Protein AF-A0A956H8W7-F1 (afdb_monomer)

Sequence (239 aa):
PQISWQVLSLRGREALSQPFGFTLELWCDDPQADLTAVLGADCELLLERNGLERRVYGLIAEVELLFSAELQREHVEGVGARVEVVPALALLAHESDTRFFTGQSVPEIVAELLGFGTNCDGLHVTAPSEPGMQEAIRLSLADAGVSGDAIDYVNAHGTATELGDIAETQATRAVFGRAVPISSTKSYTGHTLGACGAIEAAYCLAMMHAGFMAPTRTLEEIDPACAELDYVRETRPAR

Radius of gyration: 23.57 Å; Cα contacts (8 Å, |Δi|>4): 380; chains: 1; bounding box: 51×45×64 Å

Structure (mmCIF, N/CA/C/O backbone):
data_AF-A0A956H8W7-F1
#
_entry.id   AF-A0A956H8W7-F1
#
loop_
_atom_site.group_PDB
_atom_site.id
_atom_site.type_symbol
_atom_site.label_atom_id
_atom_site.label_alt_id
_atom_site.label_comp_id
_atom_site.label_asym_id
_atom_site.label_entity_id
_atom_site.label_seq_id
_atom_site.pdbx_PDB_ins_code
_atom_site.Cartn_x
_atom_site.Cartn_y
_atom_site.Cartn_z
_atom_site.occupancy
_atom_site.B_iso_or_equiv
_atom_site.auth_seq_id
_atom_site.auth_comp_id
_atom_site.auth_asym_id
_atom_site.auth_atom_id
_atom_site.pdbx_PDB_model_num
ATOM 1 N N . PRO A 1 1 ? 14.669 16.609 -27.822 1.00 47.19 1 PRO A N 1
ATOM 2 C CA . PRO A 1 1 ? 14.828 15.980 -29.155 1.00 47.19 1 PRO A CA 1
ATOM 3 C C . PRO A 1 1 ? 14.487 14.493 -29.056 1.00 47.19 1 PRO A C 1
ATOM 5 O O . PRO A 1 1 ? 15.057 13.804 -28.220 1.00 47.19 1 PRO A O 1
ATOM 8 N N . GLN A 1 2 ? 13.509 14.027 -29.828 1.00 56.19 2 GLN A N 1
ATOM 9 C CA . GLN A 1 2 ? 13.139 12.615 -29.846 1.00 56.19 2 GLN A CA 1
ATOM 10 C C . GLN A 1 2 ? 14.219 11.867 -30.637 1.00 56.19 2 GLN A C 1
ATOM 12 O O . GLN A 1 2 ? 14.239 11.925 -31.864 1.00 56.19 2 GLN A O 1
ATOM 17 N N . ILE A 1 3 ? 15.183 11.272 -29.933 1.00 63.28 3 ILE A N 1
ATOM 18 C CA . ILE A 1 3 ? 16.232 10.465 -30.562 1.00 63.28 3 ILE A CA 1
ATOM 19 C C . ILE A 1 3 ? 15.593 9.134 -30.956 1.00 63.28 3 ILE A C 1
ATOM 21 O O . ILE A 1 3 ? 14.967 8.473 -30.128 1.00 63.28 3 ILE A O 1
ATOM 25 N N . SER A 1 4 ? 15.698 8.779 -32.235 1.00 69.50 4 SER A N 1
ATOM 26 C CA . SER A 1 4 ? 15.182 7.518 -32.763 1.00 69.50 4 SER A CA 1
ATOM 27 C C . SER A 1 4 ? 16.275 6.458 -32.693 1.00 69.50 4 SER A C 1
ATOM 29 O O . SER A 1 4 ? 17.375 6.673 -33.201 1.00 69.50 4 SER A O 1
ATOM 31 N N . TRP A 1 5 ? 15.952 5.307 -32.109 1.00 77.88 5 TRP A N 1
ATOM 32 C CA . TRP A 1 5 ? 16.877 4.189 -31.927 1.00 77.88 5 TRP A CA 1
ATOM 33 C C . TRP A 1 5 ? 16.433 3.000 -32.774 1.00 77.88 5 TRP A C 1
ATOM 35 O O . TRP A 1 5 ? 15.248 2.670 -32.823 1.00 77.88 5 TRP A O 1
ATOM 45 N N . GLN A 1 6 ? 17.380 2.345 -33.441 1.00 82.06 6 GLN A N 1
ATOM 46 C CA . GLN A 1 6 ? 17.137 1.076 -34.121 1.00 82.06 6 GLN A CA 1
ATOM 47 C C . GLN A 1 6 ? 17.324 -0.068 -33.126 1.00 82.06 6 GLN A C 1
ATOM 49 O O . GLN A 1 6 ? 18.389 -0.189 -32.525 1.00 82.06 6 GLN A O 1
ATOM 54 N N . VAL A 1 7 ? 16.315 -0.929 -32.985 1.00 82.00 7 VAL A N 1
ATOM 55 C CA . VAL A 1 7 ? 16.424 -2.169 -32.205 1.00 82.00 7 VAL A CA 1
ATOM 56 C C . VAL A 1 7 ? 17.096 -3.234 -33.071 1.00 82.00 7 VAL A C 1
ATOM 58 O O . VAL A 1 7 ? 16.556 -3.638 -34.099 1.00 82.00 7 VAL A O 1
ATOM 61 N N . LEU A 1 8 ? 18.286 -3.675 -32.669 1.00 83.88 8 LEU A N 1
ATOM 62 C CA . LEU A 1 8 ? 19.071 -4.701 -33.359 1.00 83.88 8 LEU A CA 1
ATOM 63 C C . LEU A 1 8 ? 18.699 -6.106 -32.895 1.00 83.88 8 LEU A C 1
ATOM 65 O O . LEU A 1 8 ? 18.611 -7.032 -33.701 1.00 83.88 8 LEU A O 1
ATOM 69 N N . SER A 1 9 ? 18.489 -6.270 -31.591 1.00 84.81 9 SER A N 1
ATOM 70 C CA . SER A 1 9 ? 18.079 -7.537 -31.004 1.00 84.81 9 SER A CA 1
ATOM 71 C C . SER A 1 9 ? 17.247 -7.316 -29.743 1.00 84.81 9 SER A C 1
ATOM 73 O O . SER A 1 9 ? 17.365 -6.291 -29.074 1.00 84.81 9 SER A O 1
ATOM 75 N N . LEU A 1 10 ? 16.386 -8.289 -29.447 1.00 82.88 10 LEU A N 1
ATOM 76 C CA . LEU A 1 10 ? 15.588 -8.363 -28.228 1.00 82.88 10 LEU A CA 1
ATOM 77 C C . LEU A 1 10 ? 15.662 -9.791 -27.694 1.00 82.88 10 LEU A C 1
ATOM 79 O O . LEU A 1 10 ? 15.388 -10.747 -28.428 1.00 82.88 10 LEU A O 1
ATOM 83 N N . ARG A 1 11 ? 15.992 -9.944 -26.412 1.00 80.94 11 ARG A N 1
ATOM 84 C CA . ARG A 1 11 ? 16.019 -11.241 -25.729 1.00 80.94 11 ARG A CA 1
ATOM 85 C C . ARG A 1 11 ? 15.313 -11.136 -24.385 1.00 80.94 11 ARG A C 1
ATOM 87 O O . ARG A 1 11 ? 15.686 -10.313 -23.564 1.00 80.94 11 ARG A O 1
ATOM 94 N N . GLY A 1 12 ? 14.317 -11.989 -24.156 1.00 77.94 12 GLY A N 1
ATOM 95 C CA . GLY A 1 12 ? 13.727 -12.163 -22.828 1.00 77.94 12 GLY A CA 1
ATOM 96 C C . GLY A 1 12 ? 14.567 -13.130 -21.997 1.00 77.94 12 GLY A C 1
ATOM 97 O O . GLY A 1 12 ? 14.990 -14.172 -22.509 1.00 77.94 12 GLY A O 1
ATOM 98 N N . ARG A 1 13 ? 14.799 -12.805 -20.726 1.00 69.00 13 ARG A N 1
ATOM 99 C CA . ARG A 1 13 ? 15.548 -13.642 -19.788 1.00 69.00 13 ARG A CA 1
ATOM 100 C C . ARG A 1 13 ? 14.729 -13.912 -18.535 1.00 69.00 13 ARG A C 1
ATOM 102 O O . ARG A 1 13 ? 14.271 -12.996 -17.863 1.00 69.00 13 ARG A O 1
ATOM 109 N N . GLU A 1 14 ? 14.637 -15.188 -18.185 1.00 61.50 14 GLU A N 1
ATOM 110 C CA . GLU A 1 14 ? 14.120 -15.661 -16.904 1.00 61.50 14 GLU A CA 1
ATOM 111 C C . GLU A 1 14 ? 15.229 -16.450 -16.19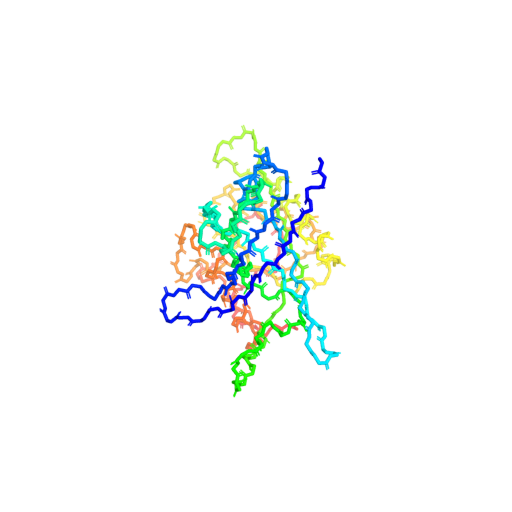5 1.00 61.50 14 GLU A C 1
ATOM 113 O O . GLU A 1 14 ? 15.845 -17.339 -16.790 1.00 61.50 14 GLU A O 1
ATOM 118 N N . ALA A 1 15 ? 15.532 -16.105 -14.943 1.00 57.44 15 ALA A N 1
ATOM 119 C CA . ALA A 1 15 ? 16.527 -16.804 -14.136 1.00 57.44 15 ALA A CA 1
ATOM 120 C C . ALA A 1 15 ? 16.116 -16.809 -12.660 1.00 57.44 15 ALA A C 1
ATOM 122 O O . ALA A 1 15 ? 15.678 -15.796 -12.122 1.00 57.44 15 ALA A O 1
ATOM 123 N N . LEU A 1 16 ? 16.306 -17.941 -11.975 1.00 44.34 16 LEU A N 1
ATOM 124 C CA . LEU A 1 16 ? 16.154 -17.991 -10.519 1.00 44.34 16 LEU A CA 1
ATOM 125 C C . LEU A 1 16 ? 17.117 -16.977 -9.885 1.00 44.34 16 LEU A C 1
ATOM 127 O O . LEU A 1 16 ? 18.285 -16.936 -10.267 1.00 44.34 16 LEU A O 1
ATOM 131 N N . SER A 1 17 ? 16.632 -16.195 -8.913 1.00 49.81 17 SER A N 1
ATOM 132 C CA . SER A 1 17 ? 17.345 -15.115 -8.197 1.00 49.81 17 SER A CA 1
ATOM 133 C C . SER A 1 17 ? 17.637 -13.818 -8.968 1.00 49.81 17 SER A C 1
ATOM 135 O O . SER A 1 17 ? 18.339 -12.959 -8.439 1.00 49.81 17 SER A O 1
ATOM 137 N N . GLN A 1 18 ? 17.079 -13.630 -10.167 1.00 53.09 18 GLN A N 1
ATOM 138 C CA . GLN A 1 18 ? 17.134 -12.350 -10.885 1.00 53.09 18 GLN A CA 1
ATOM 139 C C . GLN A 1 18 ? 15.735 -11.944 -11.372 1.00 53.09 18 GLN A C 1
ATOM 141 O O . GLN A 1 18 ? 14.922 -12.828 -11.653 1.00 53.09 18 GLN A O 1
ATOM 146 N N . PRO A 1 19 ? 15.421 -10.637 -11.460 1.00 57.47 19 PRO A N 1
ATOM 147 C CA . PRO A 1 19 ? 14.184 -10.182 -12.085 1.00 57.47 19 PRO A CA 1
ATOM 148 C C . PRO A 1 19 ? 14.070 -10.706 -13.521 1.00 57.47 19 PRO A C 1
ATOM 150 O O . PRO A 1 19 ? 15.074 -10.815 -14.228 1.00 57.47 19 PRO A O 1
ATOM 153 N N . PHE A 1 20 ? 12.847 -11.021 -13.956 1.00 65.19 20 PHE A N 1
ATOM 154 C CA . PHE A 1 20 ? 12.576 -11.195 -15.383 1.00 65.19 20 PHE A CA 1
ATOM 155 C C . PHE A 1 20 ? 12.938 -9.891 -16.102 1.00 65.19 20 PHE A C 1
ATOM 157 O O . PHE A 1 20 ? 12.666 -8.815 -15.576 1.00 65.19 20 PHE A O 1
ATOM 164 N N . GLY A 1 21 ? 13.560 -9.979 -17.272 1.00 74.19 21 GLY A N 1
ATOM 165 C CA . GLY A 1 21 ? 14.066 -8.805 -17.977 1.00 74.19 21 GLY A CA 1
ATOM 166 C C . GLY A 1 21 ? 14.140 -9.007 -19.481 1.00 74.19 21 GLY A C 1
ATOM 167 O O . GLY A 1 21 ? 14.127 -10.138 -19.980 1.00 74.19 21 GLY A O 1
ATOM 168 N N . PHE A 1 22 ? 14.209 -7.891 -20.194 1.00 82.94 22 PHE A N 1
ATOM 169 C CA . PHE A 1 22 ? 14.444 -7.828 -21.625 1.00 82.94 22 PHE A CA 1
ATOM 170 C C . PHE A 1 22 ? 15.768 -7.129 -21.889 1.00 82.94 22 PHE A C 1
ATOM 172 O O . PHE A 1 22 ? 15.921 -5.945 -21.606 1.00 82.94 22 PHE A O 1
ATOM 179 N N . THR A 1 23 ? 16.683 -7.842 -22.530 1.00 86.31 23 THR A N 1
ATOM 180 C CA . THR A 1 23 ? 17.894 -7.250 -23.080 1.00 86.31 23 THR A CA 1
ATOM 181 C C . THR A 1 23 ? 17.590 -6.743 -24.487 1.00 86.31 23 THR A C 1
ATOM 183 O O . THR A 1 23 ? 17.214 -7.535 -25.361 1.00 86.31 23 THR A O 1
ATOM 186 N N . LEU A 1 24 ? 17.770 -5.446 -24.724 1.00 88.25 24 LEU A N 1
ATOM 187 C CA . LEU A 1 24 ? 17.738 -4.834 -26.050 1.00 88.25 24 LEU A CA 1
ATOM 188 C C . LEU A 1 24 ? 19.138 -4.408 -26.462 1.00 88.25 24 LEU A C 1
ATOM 190 O O . LEU A 1 24 ? 19.851 -3.781 -25.687 1.00 88.25 24 LEU A O 1
ATOM 194 N N . GLU A 1 25 ? 19.513 -4.685 -27.703 1.00 89.75 25 GLU A N 1
ATOM 195 C CA . GLU A 1 25 ? 20.671 -4.045 -28.326 1.00 89.75 25 GLU A CA 1
ATOM 196 C C . GLU A 1 25 ? 20.163 -2.961 -29.271 1.00 89.75 25 GLU A C 1
ATOM 198 O O . GLU A 1 25 ? 19.369 -3.234 -30.173 1.00 89.75 25 GLU A O 1
ATOM 203 N N . LEU A 1 26 ? 20.588 -1.726 -29.033 1.00 87.56 26 LEU A N 1
ATOM 204 C CA . LEU A 1 26 ? 20.136 -0.522 -29.714 1.00 87.56 26 LEU A CA 1
ATOM 205 C C . LEU A 1 26 ? 21.279 0.122 -30.500 1.00 87.56 26 LEU A C 1
ATOM 207 O O . LEU A 1 26 ? 22.449 0.021 -30.124 1.00 87.56 26 LEU A O 1
ATOM 211 N N . TRP A 1 27 ? 20.922 0.837 -31.564 1.00 86.12 27 TRP A N 1
ATOM 212 C CA . TRP A 1 27 ? 21.845 1.639 -32.363 1.00 86.12 27 TRP A CA 1
ATOM 213 C C . TRP A 1 27 ? 21.265 3.011 -32.703 1.00 86.12 27 TRP A C 1
ATOM 215 O O . TRP A 1 27 ? 20.089 3.119 -33.060 1.00 86.12 27 TRP A O 1
ATOM 225 N N . CYS A 1 28 ? 22.107 4.042 -32.667 1.00 85.31 28 CYS A N 1
ATOM 226 C CA . CYS A 1 28 ? 21.815 5.353 -33.236 1.00 85.31 28 CYS A CA 1
ATOM 227 C C . CYS A 1 28 ? 22.922 5.792 -34.188 1.00 85.31 28 CYS A C 1
ATOM 229 O O . CYS A 1 28 ? 24.106 5.670 -33.882 1.00 85.31 28 CYS A O 1
ATOM 231 N N . ASP A 1 29 ? 22.510 6.341 -35.328 1.00 83.75 29 ASP A N 1
ATOM 232 C CA . ASP A 1 29 ? 23.418 6.894 -36.332 1.00 83.75 29 ASP A CA 1
ATOM 233 C C . ASP A 1 29 ? 23.972 8.276 -35.923 1.00 83.75 29 ASP A C 1
ATOM 235 O O . ASP A 1 29 ? 24.891 8.774 -36.564 1.00 83.75 29 ASP A O 1
ATOM 239 N N . ASP A 1 30 ? 23.435 8.906 -34.867 1.00 83.94 30 ASP A N 1
ATOM 240 C CA . ASP A 1 30 ? 23.988 10.138 -34.292 1.00 83.94 30 ASP A CA 1
ATOM 241 C C . ASP A 1 30 ? 25.103 9.798 -33.280 1.00 83.94 30 ASP A C 1
ATOM 243 O O . ASP A 1 30 ? 24.809 9.303 -32.187 1.00 83.94 30 ASP A O 1
ATOM 247 N N . PRO A 1 31 ? 26.384 10.080 -33.592 1.00 78.25 31 PRO A N 1
ATOM 248 C CA . PRO A 1 31 ? 27.510 9.779 -32.711 1.00 78.25 31 PRO A CA 1
ATOM 249 C C . PRO A 1 31 ? 27.536 10.628 -31.427 1.00 78.25 31 PRO A C 1
ATOM 251 O O . PRO A 1 31 ? 28.351 10.363 -30.546 1.00 78.25 31 PRO A O 1
ATOM 254 N N . GLN A 1 32 ? 26.695 11.664 -31.318 1.00 81.19 32 GLN A N 1
ATOM 255 C CA . GLN A 1 32 ? 26.575 12.520 -30.131 1.00 81.19 32 GLN A CA 1
ATOM 256 C C . GLN A 1 32 ? 25.403 12.122 -29.221 1.00 81.19 32 GLN A C 1
ATOM 258 O O . GLN A 1 32 ? 25.167 12.780 -28.206 1.00 81.19 32 GLN A O 1
ATOM 263 N N . ALA A 1 33 ? 24.646 11.079 -29.571 1.00 79.81 33 ALA A N 1
ATOM 264 C CA . ALA A 1 33 ? 23.495 10.657 -28.791 1.00 79.81 33 ALA A CA 1
ATOM 265 C C . ALA A 1 33 ? 23.920 10.073 -27.429 1.00 79.81 33 ALA A C 1
ATOM 267 O O . ALA A 1 33 ? 24.709 9.131 -27.356 1.00 79.81 33 ALA A O 1
ATOM 268 N N . ASP A 1 34 ? 23.366 10.615 -26.340 1.00 76.88 34 ASP A N 1
ATOM 269 C CA . ASP A 1 34 ? 23.618 10.124 -24.984 1.00 76.88 34 ASP A CA 1
ATOM 270 C C . ASP A 1 34 ? 22.644 8.995 -24.625 1.00 76.88 34 ASP A C 1
ATOM 272 O O . ASP A 1 34 ? 21.493 9.221 -24.250 1.00 76.88 34 ASP A O 1
ATOM 276 N N . LEU A 1 35 ? 23.132 7.762 -24.741 1.00 72.00 35 LEU A N 1
ATOM 277 C CA . LEU A 1 35 ? 22.402 6.545 -24.382 1.00 72.00 35 LEU A CA 1
ATOM 278 C C . LEU A 1 35 ? 22.229 6.366 -22.874 1.00 72.00 35 LEU A C 1
ATOM 280 O O . LEU A 1 35 ? 21.335 5.645 -22.452 1.00 72.00 35 LEU A O 1
ATOM 284 N N . THR A 1 36 ? 23.038 7.017 -22.040 1.00 72.88 36 THR A N 1
ATOM 285 C CA . THR A 1 36 ? 22.894 6.900 -20.581 1.00 72.88 36 THR A CA 1
ATOM 286 C C . THR A 1 36 ? 21.746 7.750 -20.045 1.00 72.88 36 THR A C 1
ATOM 288 O O . THR A 1 36 ? 21.199 7.445 -18.988 1.00 72.88 36 THR A O 1
ATOM 291 N N . ALA A 1 37 ? 21.305 8.754 -20.809 1.00 73.25 37 ALA A N 1
ATOM 292 C CA . ALA A 1 37 ? 20.198 9.632 -20.444 1.00 73.25 37 ALA A CA 1
ATOM 293 C C . ALA A 1 37 ? 18.840 8.916 -20.326 1.00 73.25 37 ALA A C 1
ATOM 295 O O . ALA A 1 37 ? 17.909 9.482 -19.758 1.00 73.25 37 ALA A O 1
ATOM 296 N N . VAL A 1 38 ? 18.710 7.695 -20.860 1.00 72.06 38 VAL A N 1
ATOM 297 C CA . VAL A 1 38 ? 17.479 6.893 -20.753 1.00 72.06 38 VAL A CA 1
ATOM 298 C C . VAL A 1 38 ? 17.476 5.942 -19.552 1.00 72.06 38 VAL A C 1
ATOM 300 O O . VAL A 1 38 ? 16.477 5.269 -19.320 1.00 72.06 38 VAL A O 1
ATOM 303 N N . LEU A 1 39 ? 18.556 5.882 -18.766 1.00 78.12 39 LEU A N 1
ATOM 304 C CA . LEU A 1 39 ? 18.591 5.085 -17.540 1.00 78.12 39 LEU A CA 1
ATOM 305 C C . LEU A 1 39 ? 17.515 5.561 -16.551 1.00 78.12 39 LEU A C 1
ATOM 307 O O . LEU A 1 39 ? 17.428 6.746 -16.236 1.00 78.12 39 LEU A O 1
ATOM 311 N N . GLY A 1 40 ? 16.707 4.629 -16.049 1.00 63.50 40 GLY A N 1
ATOM 312 C CA . GLY A 1 40 ? 15.583 4.906 -15.155 1.00 63.50 40 GLY A CA 1
ATOM 313 C C . GLY A 1 40 ? 14.340 5.471 -15.846 1.00 63.50 40 GLY A C 1
ATOM 314 O O . GLY A 1 40 ? 13.358 5.737 -15.160 1.00 63.50 40 GLY A O 1
ATOM 315 N N . ALA A 1 41 ? 14.358 5.655 -17.170 1.00 72.06 41 ALA A N 1
ATOM 316 C CA . ALA A 1 41 ? 13.185 6.094 -17.912 1.00 72.06 41 ALA A CA 1
ATOM 317 C C . ALA A 1 41 ? 12.176 4.951 -18.101 1.00 72.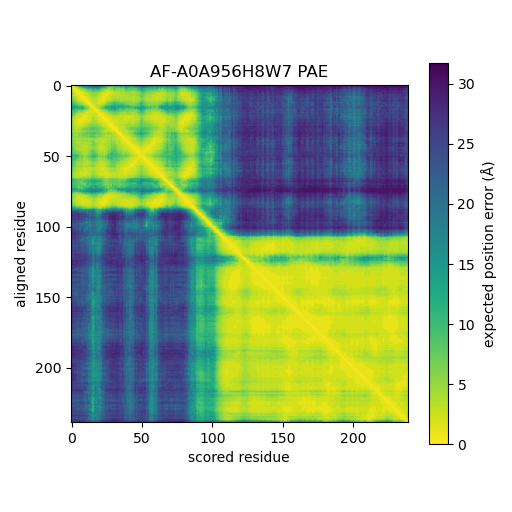06 41 ALA A C 1
ATOM 319 O O . ALA A 1 41 ? 12.553 3.784 -18.268 1.00 72.06 41 ALA A O 1
ATOM 320 N N . ASP A 1 42 ? 10.896 5.318 -18.135 1.00 68.94 42 ASP A N 1
ATOM 321 C CA . ASP A 1 42 ? 9.817 4.436 -18.569 1.00 68.94 42 ASP A CA 1
ATOM 322 C C . ASP A 1 42 ? 9.945 4.131 -20.067 1.00 68.94 42 ASP A C 1
ATOM 324 O O . ASP A 1 42 ? 10.316 4.989 -20.876 1.00 68.94 42 ASP A O 1
ATOM 328 N N . CYS A 1 43 ? 9.603 2.907 -20.458 1.00 69.50 43 CYS A N 1
ATOM 329 C CA . CYS A 1 43 ? 9.582 2.489 -21.853 1.00 69.50 43 CYS A CA 1
ATOM 330 C C . CYS A 1 43 ? 8.388 1.575 -22.159 1.00 69.50 43 CYS A C 1
ATOM 332 O O . CYS A 1 43 ? 7.927 0.805 -21.315 1.00 69.50 43 CYS A O 1
ATOM 334 N N . GLU A 1 44 ? 7.900 1.661 -23.398 1.00 75.75 44 GLU A N 1
ATOM 335 C CA . GLU A 1 44 ? 6.903 0.757 -23.975 1.00 75.75 44 GLU A CA 1
ATOM 336 C C . GLU A 1 44 ? 7.579 -0.044 -25.094 1.00 75.75 44 GLU A C 1
ATOM 338 O O . GLU A 1 44 ? 8.098 0.523 -26.058 1.00 75.75 44 GLU A O 1
ATOM 343 N N . LEU A 1 45 ? 7.581 -1.370 -24.971 1.00 73.06 45 LEU A N 1
ATOM 344 C CA . LEU A 1 45 ? 8.068 -2.287 -25.995 1.00 73.06 45 LEU A CA 1
ATOM 345 C C . LEU A 1 45 ? 6.878 -2.896 -26.734 1.00 73.06 45 LEU A C 1
ATOM 347 O O . LEU A 1 45 ? 6.100 -3.651 -26.149 1.00 73.06 45 LEU A O 1
ATOM 351 N N . LEU A 1 46 ? 6.766 -2.600 -28.027 1.00 74.12 46 LEU A N 1
ATOM 352 C CA . LEU A 1 46 ? 5.787 -3.212 -28.921 1.00 74.12 46 LEU A CA 1
ATOM 353 C C . LEU A 1 46 ? 6.407 -4.423 -29.631 1.00 74.12 46 LEU A C 1
ATOM 355 O O . LEU A 1 46 ? 7.356 -4.284 -30.400 1.00 74.12 46 LEU A O 1
ATOM 359 N N . LEU A 1 47 ? 5.876 -5.614 -29.364 1.00 71.56 47 LEU A N 1
ATOM 360 C CA . LEU A 1 47 ? 6.352 -6.888 -29.892 1.00 71.56 47 LEU A CA 1
ATOM 361 C C . LEU A 1 47 ? 5.323 -7.483 -30.851 1.00 71.56 47 LEU A C 1
ATOM 363 O O . LEU A 1 47 ? 4.204 -7.802 -30.449 1.00 71.56 47 LEU A O 1
ATOM 367 N N . GLU A 1 48 ? 5.730 -7.704 -32.100 1.00 72.88 48 GLU A N 1
ATOM 368 C CA . GLU A 1 48 ? 4.890 -8.315 -33.129 1.00 72.88 48 GLU A CA 1
ATOM 369 C C . GLU A 1 48 ? 5.486 -9.637 -33.627 1.00 72.88 48 GLU A C 1
ATOM 371 O O . GLU A 1 48 ? 6.634 -9.700 -34.075 1.00 72.88 48 GLU A O 1
ATOM 376 N N . ARG A 1 49 ? 4.705 -10.724 -33.584 1.00 70.00 49 ARG A N 1
ATOM 377 C CA . ARG A 1 49 ? 5.098 -12.020 -34.164 1.00 70.00 49 ARG A CA 1
ATOM 378 C C . ARG A 1 49 ? 3.887 -12.782 -34.684 1.00 70.00 49 ARG A C 1
ATOM 380 O O . ARG A 1 49 ? 2.956 -13.065 -33.942 1.00 70.00 49 ARG A O 1
ATOM 387 N N . ASN A 1 50 ? 3.931 -13.181 -35.958 1.00 80.12 50 ASN A N 1
ATOM 388 C CA . ASN A 1 50 ? 2.879 -13.967 -36.620 1.00 80.12 50 ASN A CA 1
ATOM 389 C C . ASN A 1 50 ? 1.469 -13.347 -36.502 1.00 80.12 50 ASN A C 1
ATOM 391 O O . ASN A 1 50 ? 0.490 -14.069 -36.330 1.00 80.12 50 ASN A O 1
ATOM 395 N N . GLY A 1 51 ? 1.367 -12.015 -36.568 1.00 75.06 51 GLY A N 1
ATOM 396 C CA . GLY A 1 51 ? 0.095 -11.293 -36.432 1.00 75.06 51 GLY A CA 1
ATOM 397 C C . GLY A 1 51 ? -0.411 -11.139 -34.993 1.00 75.06 51 GLY A C 1
ATOM 398 O O . GLY A 1 51 ? -1.513 -10.637 -34.798 1.00 75.06 51 GLY A O 1
ATOM 399 N N . LEU A 1 52 ? 0.368 -11.561 -33.992 1.00 54.88 52 LEU A N 1
ATOM 400 C CA . LEU A 1 52 ? 0.120 -11.256 -32.585 1.00 54.88 52 LEU A CA 1
ATOM 401 C C . LEU A 1 52 ? 0.921 -10.016 -32.191 1.00 54.88 52 LEU A C 1
ATOM 403 O O . LEU A 1 52 ? 2.137 -10.000 -32.37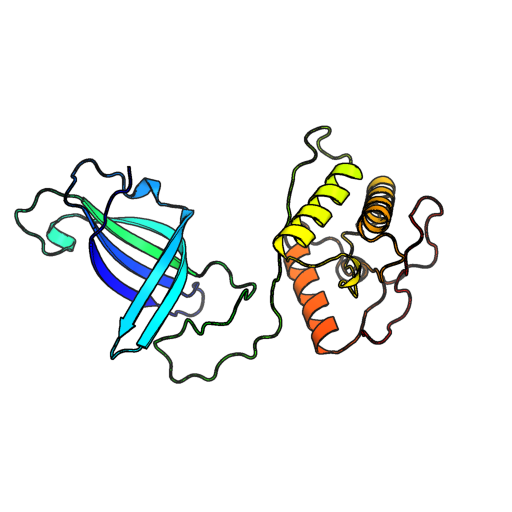4 1.00 54.88 52 LEU A O 1
ATOM 407 N N . GLU A 1 53 ? 0.233 -9.027 -31.628 1.00 70.50 53 GLU A N 1
ATOM 408 C CA . GLU A 1 53 ? 0.810 -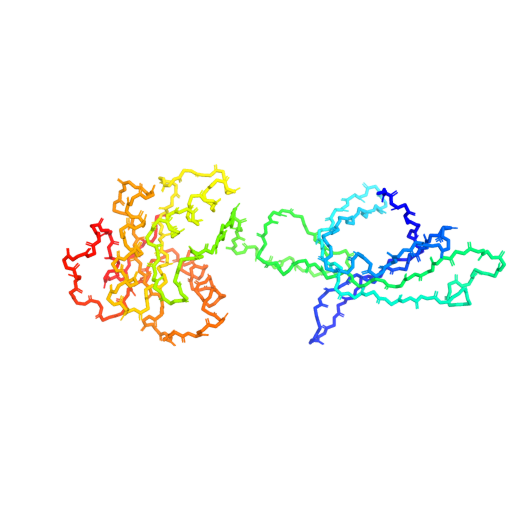7.806 -31.059 1.00 70.50 53 GLU A CA 1
ATOM 409 C C . GLU A 1 53 ? 0.768 -7.877 -29.524 1.00 70.50 53 GLU A C 1
ATOM 411 O O . GLU A 1 53 ? -0.225 -8.328 -28.930 1.00 70.50 53 GLU A O 1
ATOM 416 N N . ARG A 1 54 ? 1.850 -7.450 -28.866 1.00 65.25 54 ARG A N 1
ATOM 417 C CA . ARG A 1 54 ? 1.942 -7.311 -27.407 1.00 65.25 54 ARG A CA 1
ATOM 418 C C . ARG A 1 54 ? 2.711 -6.059 -27.022 1.00 65.25 54 ARG A C 1
ATOM 420 O O . ARG A 1 54 ? 3.714 -5.738 -27.646 1.00 65.25 54 ARG A O 1
ATOM 427 N N . ARG A 1 55 ? 2.262 -5.403 -25.955 1.00 69.44 55 ARG A N 1
ATOM 428 C CA . ARG A 1 55 ? 2.924 -4.247 -25.346 1.00 69.44 55 ARG A CA 1
ATOM 429 C C . ARG A 1 55 ? 3.487 -4.649 -23.994 1.00 69.44 55 ARG A C 1
ATOM 431 O O . ARG A 1 55 ? 2.802 -5.316 -23.222 1.00 69.44 55 ARG A O 1
ATOM 438 N N . VAL A 1 56 ? 4.725 -4.262 -23.725 1.00 66.75 56 VAL A N 1
ATOM 439 C CA . VAL A 1 56 ? 5.381 -4.453 -22.431 1.00 66.75 56 VAL A CA 1
ATOM 440 C C . VAL A 1 56 ? 5.818 -3.092 -21.919 1.00 66.75 56 VAL A C 1
ATOM 442 O O . VAL A 1 56 ? 6.613 -2.420 -22.568 1.00 66.75 56 VAL A O 1
ATOM 445 N N . TYR A 1 57 ? 5.315 -2.710 -20.751 1.00 69.25 57 TYR A N 1
ATOM 446 C CA . TYR A 1 57 ? 5.763 -1.518 -20.040 1.00 69.25 57 TYR A CA 1
ATOM 447 C C . TYR A 1 57 ? 6.894 -1.895 -19.085 1.00 69.25 57 TYR A C 1
ATOM 449 O O . TYR A 1 57 ? 6.815 -2.906 -18.379 1.00 69.25 57 TYR A O 1
ATOM 457 N N . GLY A 1 58 ? 7.961 -1.109 -19.074 1.00 71.12 58 GLY A N 1
ATOM 458 C CA . GLY A 1 58 ? 9.134 -1.406 -18.266 1.00 71.12 58 GLY A CA 1
ATOM 459 C C . GLY A 1 58 ? 9.954 -0.176 -17.929 1.00 71.12 58 GLY A C 1
ATOM 460 O O . GLY A 1 58 ? 9.743 0.905 -18.471 1.00 71.12 58 GLY A O 1
ATOM 461 N N . LEU A 1 59 ? 10.912 -0.381 -17.036 1.00 74.56 59 LEU A N 1
ATOM 462 C CA . LEU A 1 59 ? 11.911 0.600 -16.649 1.00 74.56 59 LEU A CA 1
ATOM 463 C C . LEU A 1 59 ? 13.258 0.176 -17.214 1.00 74.56 59 LEU A C 1
ATOM 465 O O . LEU A 1 59 ? 13.643 -0.994 -17.120 1.00 74.56 59 LEU A O 1
ATOM 469 N N . ILE A 1 60 ? 13.996 1.134 -17.762 1.00 76.94 60 ILE A N 1
ATOM 470 C CA . ILE A 1 60 ? 15.380 0.905 -18.162 1.00 76.94 60 ILE A CA 1
ATOM 471 C C . ILE A 1 60 ? 16.237 0.830 -16.893 1.00 76.94 60 ILE A C 1
ATOM 473 O O . ILE A 1 60 ? 16.512 1.846 -16.258 1.00 76.94 60 ILE A O 1
ATOM 477 N N . ALA A 1 61 ? 16.632 -0.379 -16.503 1.00 76.00 61 ALA A N 1
ATOM 478 C CA . ALA A 1 61 ? 17.376 -0.638 -15.272 1.00 76.00 61 ALA A CA 1
ATOM 479 C C . ALA A 1 61 ? 18.889 -0.528 -15.461 1.00 76.00 61 ALA A C 1
ATOM 481 O O . ALA A 1 61 ? 19.588 -0.124 -14.534 1.00 76.00 61 ALA A O 1
ATOM 482 N N . GLU A 1 62 ? 19.391 -0.879 -16.645 1.00 83.38 62 GLU A N 1
ATOM 483 C CA . GLU A 1 62 ? 20.814 -0.795 -16.967 1.00 83.38 62 GLU A CA 1
ATOM 484 C C . GLU A 1 62 ? 21.014 -0.335 -18.411 1.00 83.38 62 GLU A C 1
ATOM 486 O O . GLU A 1 62 ? 20.226 -0.659 -19.302 1.00 83.38 62 GLU A O 1
ATOM 491 N N . VAL A 1 63 ? 22.098 0.409 -18.635 1.00 85.56 63 VAL A N 1
ATOM 492 C CA . VAL A 1 63 ? 22.584 0.790 -19.961 1.00 85.56 63 VAL A CA 1
ATOM 493 C C . VAL A 1 63 ? 24.086 0.533 -20.008 1.00 85.56 63 VAL A C 1
ATOM 495 O O . VAL A 1 63 ? 24.843 1.057 -19.193 1.00 85.56 63 VAL A O 1
ATOM 498 N N . GLU A 1 64 ? 24.519 -0.241 -20.990 1.00 89.06 64 GLU A N 1
ATOM 499 C CA . GLU A 1 64 ? 25.914 -0.545 -21.283 1.00 89.06 64 GLU A CA 1
ATOM 500 C C . GLU A 1 64 ? 26.229 -0.061 -22.704 1.00 89.06 64 GLU A C 1
ATOM 502 O O . GLU A 1 64 ? 25.559 -0.445 -23.657 1.00 89.06 64 GLU A O 1
ATOM 507 N N . LEU A 1 65 ? 27.237 0.799 -22.870 1.00 85.75 65 LEU A N 1
ATOM 508 C CA . LEU A 1 65 ? 27.658 1.262 -24.196 1.00 85.75 65 LEU A CA 1
ATOM 509 C C . LEU A 1 65 ? 28.417 0.153 -24.927 1.00 85.75 65 LEU A C 1
ATOM 511 O O . LEU A 1 65 ? 29.330 -0.446 -24.363 1.00 85.75 65 LEU A O 1
ATOM 515 N N . LEU A 1 66 ? 28.061 -0.076 -26.191 1.00 82.69 66 LEU A N 1
ATOM 516 C CA . LEU A 1 66 ? 28.667 -1.097 -27.041 1.00 82.69 66 LEU A CA 1
ATOM 517 C C . LEU A 1 66 ? 29.561 -0.469 -28.108 1.00 82.69 66 LEU A C 1
ATOM 519 O O . LEU A 1 66 ? 29.223 0.548 -28.721 1.00 82.69 66 LEU A O 1
ATOM 523 N N . PHE A 1 67 ? 30.682 -1.124 -28.385 1.00 74.56 67 PHE A N 1
ATOM 524 C CA . PHE A 1 67 ? 31.579 -0.771 -29.478 1.00 74.56 67 PHE A CA 1
ATOM 525 C C . PHE A 1 67 ? 31.103 -1.392 -30.801 1.00 74.56 67 PHE A C 1
ATOM 527 O O . PHE A 1 67 ? 30.487 -2.456 -30.839 1.00 74.56 67 PHE A O 1
ATOM 534 N N . SER A 1 68 ? 31.438 -0.757 -31.928 1.00 65.62 68 SER A N 1
ATOM 535 C CA . SER A 1 68 ? 30.995 -1.166 -33.275 1.00 65.62 68 SER A CA 1
ATOM 536 C C . SER A 1 68 ? 31.314 -2.627 -33.635 1.00 65.62 68 SER A C 1
ATOM 538 O O . SER A 1 68 ? 30.531 -3.283 -34.327 1.00 65.62 68 SER A O 1
ATOM 540 N N . ALA A 1 69 ? 32.423 -3.165 -33.118 1.00 64.75 69 ALA A N 1
ATOM 541 C CA . ALA A 1 69 ? 32.813 -4.564 -33.290 1.00 64.75 69 ALA A CA 1
ATOM 542 C C . ALA A 1 69 ? 31.847 -5.552 -32.606 1.00 64.75 69 ALA A C 1
ATOM 544 O O . ALA A 1 69 ? 31.610 -6.640 -33.128 1.00 64.75 69 ALA A O 1
ATOM 545 N N . GLU A 1 70 ? 31.260 -5.177 -31.468 1.00 66.88 70 GLU A N 1
ATOM 546 C CA . GLU A 1 70 ? 30.339 -6.023 -30.694 1.00 66.88 70 GLU A CA 1
ATOM 547 C C . GLU A 1 70 ? 28.974 -6.145 -31.380 1.00 66.88 70 GLU A C 1
ATOM 549 O O . GLU A 1 70 ? 28.309 -7.171 -31.269 1.00 66.88 70 GLU A O 1
ATOM 554 N N . LEU A 1 71 ? 28.599 -5.131 -32.163 1.00 64.88 71 LEU A N 1
ATOM 555 C CA . LEU A 1 71 ? 27.356 -5.079 -32.934 1.00 64.88 71 LEU A CA 1
ATOM 556 C C . LEU A 1 71 ? 27.507 -5.554 -34.387 1.00 64.88 71 LEU A C 1
ATOM 558 O O . LEU A 1 71 ? 26.566 -5.430 -35.170 1.00 64.88 71 LEU A O 1
ATOM 562 N N . GLN A 1 72 ? 28.680 -6.078 -34.765 1.00 67.31 72 GLN A N 1
ATOM 563 C CA . GLN A 1 72 ? 28.999 -6.517 -36.133 1.00 67.31 72 GLN A CA 1
ATOM 564 C C . GLN A 1 72 ? 28.759 -5.430 -37.204 1.00 67.31 72 GLN A C 1
ATOM 566 O O . GLN A 1 72 ? 28.470 -5.737 -38.362 1.00 67.31 72 GLN A O 1
ATOM 571 N N . ARG A 1 73 ? 28.885 -4.148 -36.835 1.00 64.75 73 ARG A N 1
ATOM 572 C CA . ARG A 1 73 ? 28.734 -3.000 -37.742 1.00 64.75 73 ARG A CA 1
ATOM 573 C C . ARG A 1 73 ? 30.102 -2.395 -38.041 1.00 64.75 73 ARG A C 1
ATOM 575 O O . ARG A 1 73 ? 30.527 -1.431 -37.412 1.00 64.75 73 ARG A O 1
ATOM 582 N N . GLU A 1 74 ? 30.814 -2.968 -39.006 1.00 57.44 74 GLU A N 1
ATOM 583 C CA . GLU A 1 74 ? 32.077 -2.396 -39.482 1.00 57.44 74 GLU A CA 1
ATOM 584 C C . GLU A 1 74 ? 31.811 -1.186 -40.405 1.00 57.44 74 GLU A C 1
ATOM 586 O O . GLU A 1 74 ? 31.001 -1.275 -41.324 1.00 57.44 74 GLU A O 1
ATOM 591 N N . HIS A 1 75 ? 32.542 -0.082 -40.202 1.00 60.91 75 HIS A N 1
ATOM 592 C CA . HIS A 1 75 ? 32.557 1.128 -41.053 1.00 60.91 75 HIS A CA 1
ATOM 593 C C . HIS A 1 75 ? 31.334 2.073 -40.999 1.00 60.91 75 HIS A C 1
ATOM 595 O O . HIS A 1 75 ? 31.106 2.816 -41.953 1.00 60.91 75 HIS A O 1
ATOM 601 N N . VAL A 1 76 ? 30.581 2.116 -39.892 1.00 64.88 76 VAL A N 1
ATOM 602 C CA . VAL A 1 76 ? 29.475 3.080 -39.698 1.00 64.88 76 VAL A CA 1
ATOM 603 C C . VAL A 1 76 ? 29.734 3.934 -38.450 1.00 64.88 76 VAL A C 1
ATOM 605 O O . VAL A 1 76 ? 29.964 3.384 -37.375 1.00 64.88 76 VAL A O 1
ATOM 608 N N . GLU A 1 77 ? 29.725 5.265 -38.588 1.00 72.31 77 GLU A N 1
ATOM 609 C CA . GLU A 1 77 ? 29.749 6.192 -37.443 1.00 72.31 77 GLU A CA 1
ATOM 610 C C . GLU A 1 77 ? 28.400 6.139 -36.708 1.00 72.31 77 GLU A C 1
ATOM 612 O O . GLU A 1 77 ? 27.349 6.187 -37.343 1.00 72.31 77 GLU A O 1
ATOM 617 N N . GLY A 1 78 ? 28.426 6.007 -35.381 1.00 79.31 78 GLY A N 1
ATOM 618 C CA . GLY A 1 78 ? 27.229 5.915 -34.542 1.00 79.31 78 GLY A CA 1
ATOM 619 C C . GLY A 1 78 ? 27.546 5.393 -33.140 1.00 79.31 78 GLY A C 1
ATOM 620 O O . GLY A 1 78 ? 28.710 5.130 -32.820 1.00 79.31 78 GLY A O 1
ATOM 621 N N . VAL A 1 79 ? 26.513 5.244 -32.307 1.00 83.50 79 VAL A N 1
ATOM 622 C CA . VAL A 1 79 ? 26.628 4.722 -30.935 1.00 83.50 79 VAL A CA 1
ATOM 623 C C . VAL A 1 79 ? 25.716 3.515 -30.746 1.00 83.50 79 VAL A C 1
ATOM 625 O O . VAL A 1 79 ? 24.538 3.536 -31.110 1.00 83.50 79 VAL A O 1
ATOM 628 N N . GLY A 1 80 ? 26.274 2.457 -30.160 1.00 87.38 80 GLY A N 1
ATOM 629 C CA . GLY A 1 80 ? 25.549 1.265 -29.747 1.00 87.38 80 GLY A CA 1
ATOM 630 C C . GLY A 1 80 ? 25.346 1.214 -28.237 1.00 87.38 80 GLY A C 1
ATOM 631 O O . GLY A 1 80 ? 26.199 1.676 -27.480 1.00 87.38 80 GLY A O 1
ATOM 632 N N . ALA A 1 81 ? 24.254 0.601 -27.789 1.00 87.94 81 ALA A N 1
ATOM 633 C CA . ALA A 1 81 ? 24.074 0.247 -26.383 1.00 87.94 81 ALA A CA 1
ATOM 634 C C . ALA A 1 81 ? 23.335 -1.073 -26.216 1.00 87.94 81 ALA A C 1
ATOM 636 O O . ALA A 1 81 ? 22.473 -1.426 -27.018 1.00 87.94 81 ALA A O 1
ATOM 637 N N . ARG A 1 82 ? 23.634 -1.758 -25.121 1.00 90.31 82 ARG A N 1
ATOM 638 C CA . ARG A 1 82 ? 22.793 -2.784 -24.532 1.00 90.31 82 ARG A CA 1
ATOM 639 C C . ARG A 1 82 ? 21.990 -2.152 -23.409 1.00 90.31 82 ARG A C 1
ATOM 641 O O . ARG A 1 82 ? 22.539 -1.445 -22.571 1.00 90.31 82 ARG A O 1
ATOM 648 N N . VAL A 1 83 ? 20.695 -2.405 -23.405 1.00 88.44 83 VAL A N 1
ATOM 649 C CA . VAL A 1 83 ? 19.764 -1.873 -22.420 1.00 88.44 83 VAL A CA 1
ATOM 650 C C . VAL A 1 83 ? 19.038 -3.039 -21.772 1.00 88.44 83 VAL A C 1
ATOM 652 O O . VAL A 1 83 ? 18.483 -3.880 -22.477 1.00 88.44 83 VAL A O 1
ATOM 655 N N . GLU A 1 84 ? 19.042 -3.088 -20.444 1.00 85.69 84 GLU A N 1
ATOM 656 C CA . GLU A 1 84 ? 18.198 -4.008 -19.685 1.00 85.69 84 GLU A CA 1
ATOM 657 C C . GLU A 1 84 ? 16.924 -3.285 -19.280 1.00 85.69 84 GLU A C 1
ATOM 659 O O . GLU A 1 84 ? 16.942 -2.310 -18.525 1.00 85.69 84 GLU A O 1
ATOM 664 N N . VAL A 1 85 ? 15.808 -3.785 -19.792 1.00 78.81 85 VAL A N 1
ATOM 665 C CA . VAL A 1 85 ? 14.475 -3.356 -19.402 1.00 78.81 85 VAL A CA 1
ATOM 666 C C . VAL A 1 85 ? 13.928 -4.382 -18.433 1.00 78.81 85 VAL A C 1
ATOM 668 O O . VAL A 1 85 ? 13.650 -5.525 -18.802 1.00 78.81 85 VAL A O 1
ATOM 671 N N . VAL A 1 86 ? 13.738 -3.967 -17.188 1.00 74.12 86 VAL A N 1
ATOM 672 C CA . VAL A 1 86 ? 12.957 -4.757 -16.240 1.00 74.12 86 VAL A CA 1
ATOM 673 C C . VAL A 1 86 ? 11.494 -4.364 -16.408 1.00 74.12 86 VAL A C 1
ATOM 675 O O . VAL A 1 86 ? 11.191 -3.172 -16.516 1.00 74.12 86 VAL A O 1
ATOM 678 N N . PRO A 1 87 ? 10.553 -5.320 -16.425 1.00 65.25 87 PRO A N 1
ATOM 679 C CA . PRO A 1 87 ? 9.164 -4.978 -16.192 1.00 65.25 87 PRO A CA 1
ATOM 680 C C . PRO A 1 87 ? 9.106 -4.197 -14.883 1.00 65.25 87 PRO A C 1
ATOM 682 O O . PRO A 1 87 ? 9.736 -4.596 -13.895 1.00 65.25 87 PRO A O 1
ATOM 685 N N . ALA A 1 88 ? 8.377 -3.085 -14.873 1.00 57.09 88 ALA A N 1
ATOM 686 C CA . ALA A 1 88 ? 8.093 -2.404 -13.621 1.00 57.09 88 ALA A CA 1
ATOM 687 C C . ALA A 1 88 ? 7.530 -3.443 -12.634 1.00 57.09 88 ALA A C 1
ATOM 689 O O . ALA A 1 88 ? 6.742 -4.306 -13.033 1.00 57.09 88 ALA A O 1
ATOM 690 N N . LEU A 1 89 ? 8.012 -3.420 -11.383 1.00 44.88 89 LEU A N 1
ATOM 691 C CA . LEU A 1 89 ? 7.619 -4.374 -10.346 1.00 44.88 89 LEU A CA 1
ATOM 692 C C . LEU A 1 89 ? 6.089 -4.491 -10.348 1.00 44.88 89 LEU A C 1
ATOM 694 O O . LEU A 1 89 ? 5.391 -3.530 -10.035 1.00 44.88 89 LEU A O 1
ATOM 698 N N . ALA A 1 90 ? 5.583 -5.653 -10.752 1.00 43.16 90 ALA A N 1
ATOM 699 C CA . ALA A 1 90 ? 4.162 -5.861 -10.962 1.00 43.16 90 ALA A CA 1
ATOM 700 C C . ALA A 1 90 ? 3.428 -5.943 -9.612 1.00 43.16 90 ALA A C 1
ATOM 702 O O . ALA A 1 90 ? 3.172 -7.024 -9.089 1.00 43.16 90 ALA A O 1
ATOM 703 N N . LEU A 1 91 ? 3.041 -4.793 -9.060 1.00 38.16 91 LEU A N 1
ATOM 704 C CA . LEU A 1 91 ? 1.651 -4.639 -8.642 1.00 38.16 91 LEU A CA 1
ATOM 705 C C . LEU A 1 91 ? 0.875 -4.604 -9.958 1.00 38.16 91 LEU A C 1
ATOM 707 O O . LEU A 1 91 ? 0.943 -3.617 -10.680 1.00 38.16 91 LEU A O 1
ATOM 711 N N . LEU A 1 92 ? 0.304 -5.751 -10.338 1.00 39.91 92 LEU A N 1
ATOM 712 C CA . LEU A 1 92 ? -0.338 -5.971 -11.634 1.00 39.91 92 LEU A CA 1
ATOM 713 C C . LEU A 1 92 ? -1.438 -4.922 -11.852 1.00 39.91 92 LEU A C 1
ATOM 715 O O . LEU A 1 92 ? -2.551 -5.081 -11.369 1.00 39.91 92 LEU A O 1
ATOM 719 N N . ALA A 1 93 ? -1.115 -3.845 -12.559 1.00 37.44 93 ALA A N 1
ATOM 720 C CA . ALA A 1 93 ? -2.083 -2.968 -13.189 1.00 37.44 93 ALA A CA 1
ATOM 721 C C . ALA A 1 93 ? -2.242 -3.450 -14.641 1.00 37.44 93 ALA A C 1
ATOM 723 O O . ALA A 1 93 ? -1.284 -3.440 -15.412 1.00 37.44 93 ALA A O 1
ATOM 724 N N . HIS A 1 94 ? -3.447 -3.921 -14.961 1.00 35.50 94 HIS A N 1
ATOM 725 C CA . HIS A 1 94 ? -3.996 -4.249 -16.278 1.00 35.50 94 HIS A CA 1
ATOM 726 C C . HIS A 1 94 ? -3.402 -5.375 -17.174 1.00 35.50 94 HIS A C 1
ATOM 728 O O . HIS A 1 94 ? -2.388 -5.268 -17.864 1.00 35.50 94 HIS A O 1
ATOM 734 N N . GLU A 1 95 ? -4.210 -6.444 -17.248 1.00 40.25 95 GLU A N 1
ATOM 735 C CA . GLU A 1 95 ? -4.760 -7.186 -18.409 1.00 40.25 95 GLU A CA 1
ATOM 736 C C . GLU A 1 95 ? -3.908 -7.803 -19.538 1.00 40.25 95 GLU A C 1
ATOM 738 O O . GLU A 1 95 ? -4.471 -8.563 -20.329 1.00 40.25 95 GLU A O 1
ATOM 743 N N . SER A 1 96 ? -2.594 -7.610 -19.648 1.00 44.69 96 SER A N 1
ATOM 744 C CA . SER A 1 96 ? -1.848 -8.195 -20.784 1.00 44.69 96 SER A CA 1
ATOM 745 C C . SER A 1 96 ? -0.691 -9.096 -20.370 1.00 44.69 96 SER A C 1
ATOM 747 O O . SER A 1 96 ? 0.357 -8.637 -19.937 1.00 44.69 96 SER A O 1
ATOM 749 N N . ASP A 1 97 ? -0.882 -10.402 -20.574 1.00 47.34 97 ASP A N 1
ATOM 750 C CA . ASP A 1 97 ? 0.125 -11.462 -20.457 1.00 47.34 97 ASP A CA 1
ATOM 751 C C . ASP A 1 97 ? 1.437 -11.104 -21.189 1.00 47.34 97 ASP A C 1
ATOM 753 O O . ASP A 1 97 ? 1.493 -11.072 -22.422 1.00 47.34 97 ASP A O 1
ATOM 757 N N . THR A 1 98 ? 2.496 -10.829 -20.421 1.00 46.31 98 THR A N 1
ATOM 758 C CA . THR A 1 98 ? 3.827 -10.424 -20.914 1.00 46.31 98 THR A CA 1
ATOM 759 C C . THR A 1 98 ? 4.771 -11.605 -21.181 1.00 46.31 98 THR A C 1
ATOM 761 O O . THR A 1 98 ? 5.921 -11.406 -21.580 1.00 46.31 98 THR A O 1
ATOM 764 N N . ARG A 1 99 ? 4.326 -12.857 -20.989 1.00 52.97 99 ARG A N 1
ATOM 765 C CA . ARG A 1 99 ? 5.202 -14.042 -21.041 1.00 52.97 99 ARG A CA 1
ATOM 766 C C . ARG A 1 99 ? 5.097 -14.759 -22.385 1.00 52.97 99 ARG A C 1
ATOM 768 O O . ARG A 1 99 ? 4.283 -15.644 -22.604 1.00 52.97 99 ARG A O 1
ATOM 775 N N . PHE A 1 100 ? 5.993 -14.388 -23.295 1.00 43.72 100 PHE A N 1
ATOM 776 C CA . PHE A 1 100 ? 6.053 -14.899 -24.669 1.00 43.72 100 PHE A CA 1
ATOM 777 C C . PHE A 1 100 ? 6.747 -16.278 -24.818 1.00 43.72 100 PHE A C 1
ATOM 779 O O . PHE A 1 100 ? 6.743 -16.848 -25.911 1.00 43.72 100 PHE A O 1
ATOM 786 N N . PHE A 1 101 ? 7.364 -16.831 -23.757 1.00 45.16 101 PHE A N 1
ATOM 787 C CA . PHE A 1 101 ? 8.366 -17.906 -23.902 1.00 45.16 101 PHE A CA 1
ATOM 788 C C . PHE A 1 101 ? 8.199 -19.182 -23.072 1.00 45.16 101 PHE A C 1
ATOM 790 O O . PHE A 1 101 ? 9.029 -20.081 -23.213 1.00 45.16 101 PHE A O 1
ATOM 797 N N . THR A 1 102 ? 7.149 -19.356 -22.276 1.00 46.72 102 THR A N 1
ATOM 798 C CA . THR A 1 102 ? 6.997 -20.600 -21.511 1.00 46.72 102 THR A CA 1
ATOM 799 C C . THR A 1 102 ? 5.586 -21.148 -21.659 1.00 46.72 102 THR A C 1
ATOM 801 O O . THR A 1 102 ? 4.605 -20.442 -21.463 1.00 46.72 102 THR A O 1
ATOM 804 N N . GLY A 1 103 ? 5.461 -22.432 -22.017 1.00 43.47 103 GLY 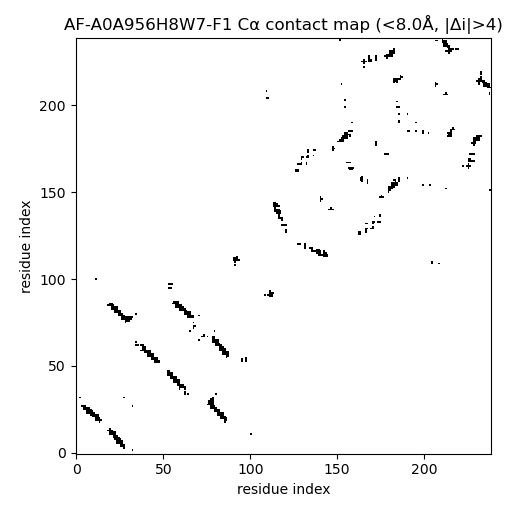A N 1
ATOM 805 C CA . GLY A 1 103 ? 4.197 -23.185 -21.985 1.00 43.47 103 GLY A CA 1
ATOM 806 C C . GLY A 1 103 ? 3.699 -23.426 -20.554 1.00 43.47 103 GLY A C 1
ATOM 807 O O . GLY A 1 103 ? 3.334 -24.543 -20.202 1.00 43.47 103 GLY A O 1
ATOM 808 N N . GLN A 1 104 ? 3.776 -22.401 -19.710 1.00 46.06 104 GLN A N 1
ATOM 809 C CA . GLN A 1 104 ? 3.388 -22.396 -18.313 1.00 46.06 104 GLN A CA 1
ATOM 810 C C . GLN A 1 104 ? 1.994 -21.785 -18.174 1.00 46.06 104 GLN A C 1
ATOM 812 O O . GLN A 1 104 ? 1.621 -20.858 -18.892 1.00 46.06 104 GLN A O 1
ATOM 817 N N . SER A 1 105 ? 1.222 -22.305 -17.222 1.00 49.00 105 SER A N 1
ATOM 818 C CA . SER A 1 105 ? -0.050 -21.714 -16.822 1.00 49.00 105 SER A CA 1
ATOM 819 C C . SER A 1 105 ? 0.153 -20.293 -16.289 1.00 49.00 105 SER A C 1
ATOM 821 O O . SER A 1 105 ? 1.164 -19.981 -15.653 1.00 49.00 105 SER A O 1
ATOM 823 N N . VAL A 1 106 ? -0.821 -19.424 -16.544 1.00 48.81 106 VAL A N 1
ATOM 824 C CA . VAL A 1 106 ? -0.862 -18.066 -15.998 1.00 48.81 106 VAL A CA 1
ATOM 825 C C . VAL A 1 106 ? -1.029 -18.142 -14.472 1.00 48.81 106 VAL A C 1
ATOM 827 O O . VAL A 1 106 ? -1.919 -18.865 -14.022 1.00 48.81 106 VAL A O 1
ATOM 830 N N . PRO A 1 107 ? -0.176 -17.473 -13.668 1.00 49.66 107 PRO A N 1
ATOM 831 C CA . PRO A 1 107 ? -0.447 -17.249 -12.258 1.00 49.66 107 PRO A CA 1
ATOM 832 C C . PRO A 1 107 ? -1.777 -16.526 -12.129 1.00 49.66 107 PRO A C 1
ATOM 834 O O . PRO A 1 107 ? -2.052 -15.595 -12.881 1.00 49.66 107 PRO A O 1
ATOM 837 N N . GLU A 1 108 ? -2.600 -16.965 -11.192 1.00 61.81 108 GLU A N 1
ATOM 838 C CA . GLU A 1 108 ? -3.853 -16.293 -10.886 1.00 61.81 108 GLU A CA 1
ATOM 839 C C . GLU A 1 108 ? -3.590 -14.813 -10.568 1.00 61.81 108 GLU A C 1
ATOM 841 O O . GLU A 1 108 ? -2.737 -14.488 -9.738 1.00 61.81 108 GLU A O 1
ATOM 846 N N .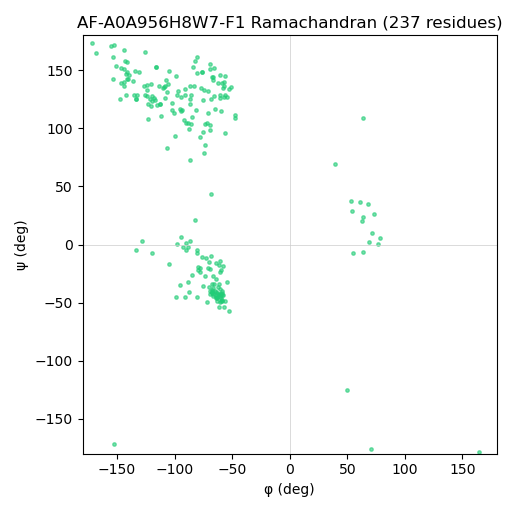 ILE A 1 109 ? -4.291 -13.914 -11.264 1.00 68.56 109 ILE A N 1
ATOM 847 C CA . ILE A 1 109 ? -4.264 -12.485 -10.949 1.00 68.56 109 ILE A CA 1
ATOM 848 C C . ILE A 1 109 ? -5.033 -12.319 -9.641 1.00 68.56 109 ILE A C 1
ATOM 850 O O . ILE A 1 109 ? -6.233 -12.570 -9.588 1.00 68.56 109 ILE A O 1
ATOM 854 N N . VAL A 1 110 ? -4.326 -11.928 -8.582 1.00 73.75 110 VAL A N 1
ATOM 855 C CA . VAL A 1 110 ? -4.895 -11.839 -7.228 1.00 73.75 110 VAL A CA 1
ATOM 856 C C . VAL A 1 110 ? -5.601 -10.512 -6.953 1.00 73.75 110 VAL A C 1
ATOM 858 O O . VAL A 1 110 ? -6.489 -10.478 -6.109 1.00 73.75 110 VAL A O 1
ATOM 861 N N . ALA A 1 111 ? -5.203 -9.435 -7.638 1.00 79.75 111 ALA A N 1
ATOM 862 C CA . ALA A 1 111 ? -5.818 -8.111 -7.577 1.00 79.75 111 ALA A CA 1
ATOM 863 C C . ALA A 1 111 ? -5.225 -7.177 -8.637 1.00 79.75 111 ALA A C 1
ATOM 865 O O . ALA A 1 111 ? -4.226 -7.506 -9.280 1.00 79.75 111 ALA A O 1
ATOM 866 N N . GLU A 1 112 ? -5.822 -5.993 -8.737 1.00 82.12 112 GLU A N 1
ATOM 867 C CA . GLU A 1 112 ? -5.392 -4.895 -9.589 1.00 82.12 112 GLU A CA 1
ATOM 868 C C . GLU A 1 112 ? -5.090 -3.640 -8.762 1.00 82.12 112 GLU A C 1
ATOM 870 O O . GLU A 1 112 ? -5.831 -3.303 -7.835 1.00 82.12 112 GLU A O 1
ATOM 875 N N . LEU A 1 113 ? -4.002 -2.939 -9.094 1.00 85.69 113 LEU A N 1
ATOM 876 C CA . LEU A 1 113 ? -3.720 -1.614 -8.544 1.00 85.69 113 LEU A CA 1
ATOM 877 C C . LEU A 1 113 ? -4.391 -0.555 -9.423 1.00 85.69 113 LEU A C 1
ATOM 879 O O . LEU A 1 113 ? -3.894 -0.253 -10.502 1.00 85.69 113 LEU A O 1
ATOM 883 N N . LEU A 1 114 ? -5.502 0.008 -8.946 1.00 88.00 114 LEU A N 1
ATOM 884 C CA . LEU A 1 114 ? -6.261 1.002 -9.712 1.00 88.00 114 LEU A CA 1
ATOM 885 C C . LEU A 1 114 ? -5.587 2.377 -9.743 1.00 88.00 114 LEU A C 1
ATOM 887 O O . LEU A 1 114 ? -5.668 3.050 -10.760 1.00 88.00 114 LEU A O 1
ATOM 891 N N . GLY A 1 115 ? -4.921 2.794 -8.661 1.00 89.94 115 GLY A N 1
ATOM 892 C CA . GLY A 1 115 ? -4.225 4.079 -8.630 1.00 89.94 115 GLY A CA 1
ATOM 893 C C . GLY A 1 115 ? -3.298 4.269 -7.435 1.00 89.94 115 GLY A C 1
ATOM 894 O O . GLY A 1 115 ? -3.354 3.531 -6.446 1.00 89.94 115 GLY A O 1
ATOM 895 N N . PHE A 1 116 ? -2.430 5.271 -7.536 1.00 93.81 116 PHE A N 1
ATOM 896 C CA . PHE A 1 116 ? -1.412 5.618 -6.551 1.00 93.81 116 PHE A CA 1
ATOM 897 C C . PHE A 1 116 ? -1.292 7.137 -6.380 1.00 93.81 116 PHE A C 1
ATOM 899 O O . PHE A 1 116 ? -1.429 7.913 -7.319 1.00 93.81 116 PHE A O 1
ATOM 906 N N . GLY A 1 117 ? -1.003 7.575 -5.155 1.00 92.75 117 GLY A N 1
ATOM 907 C CA . GLY A 1 117 ? -0.806 8.983 -4.827 1.00 92.75 117 GLY A CA 1
ATOM 908 C C . GLY A 1 117 ? 0.285 9.141 -3.779 1.00 92.75 117 GLY A C 1
ATOM 909 O O . GLY A 1 117 ? 0.331 8.397 -2.802 1.00 92.75 117 GLY A O 1
ATOM 910 N N . THR A 1 118 ? 1.172 10.113 -3.983 1.00 94.81 118 THR A N 1
ATOM 911 C CA . THR A 1 118 ? 2.236 10.454 -3.034 1.00 94.81 118 THR A CA 1
ATOM 912 C C . THR A 1 118 ? 2.518 11.948 -3.057 1.00 94.81 118 THR A C 1
ATOM 914 O O . THR A 1 118 ? 2.318 12.618 -4.072 1.00 94.81 118 THR A O 1
ATOM 917 N N . ASN A 1 119 ? 2.987 12.477 -1.935 1.00 93.94 119 ASN A N 1
ATOM 918 C CA . ASN A 1 119 ? 3.421 13.858 -1.793 1.00 93.94 119 ASN A CA 1
ATOM 919 C C . ASN A 1 119 ? 4.486 13.978 -0.686 1.00 93.94 119 ASN A C 1
ATOM 921 O O . ASN A 1 119 ? 5.016 12.983 -0.193 1.00 93.94 119 ASN A O 1
ATOM 925 N N . CYS A 1 120 ? 4.842 15.214 -0.334 1.00 91.94 120 CYS A N 1
ATOM 926 C CA . CYS A 1 120 ? 5.763 15.520 0.753 1.00 91.94 120 CYS A CA 1
ATOM 927 C C . CYS A 1 120 ? 5.280 16.774 1.488 1.00 91.94 120 CYS A C 1
ATOM 929 O O . CYS A 1 120 ? 5.047 17.805 0.857 1.00 91.94 120 CYS A O 1
ATOM 931 N N . ASP A 1 121 ? 5.169 16.694 2.815 1.00 87.81 121 ASP A N 1
ATOM 932 C CA . ASP A 1 121 ? 4.602 17.761 3.650 1.00 87.81 121 ASP A CA 1
ATOM 933 C C . ASP A 1 121 ? 5.416 19.061 3.625 1.00 87.81 121 ASP A C 1
ATOM 935 O O . ASP A 1 121 ? 4.865 20.147 3.800 1.00 87.81 121 ASP A O 1
ATOM 939 N N . GLY A 1 122 ? 6.737 18.969 3.431 1.00 80.31 122 GLY A N 1
ATOM 940 C CA . GLY A 1 122 ? 7.633 20.107 3.183 1.00 80.31 122 GLY A CA 1
ATOM 941 C C . GLY A 1 122 ? 7.783 21.146 4.308 1.00 80.31 122 GLY A C 1
ATOM 942 O O . GLY A 1 122 ? 8.622 22.036 4.182 1.00 80.31 122 GLY A O 1
ATOM 943 N N . LEU A 1 123 ? 7.010 21.055 5.399 1.00 80.69 123 LEU A N 1
ATOM 944 C CA . LEU A 1 123 ? 6.980 22.052 6.477 1.00 80.69 123 LEU A CA 1
ATOM 945 C C . LEU A 1 123 ? 7.843 21.670 7.690 1.00 80.69 123 LEU A C 1
ATOM 947 O O . LEU A 1 123 ? 8.573 22.506 8.218 1.00 80.69 123 LEU A O 1
ATOM 951 N N . HIS A 1 124 ? 7.763 20.419 8.145 1.00 83.88 124 HIS A N 1
ATOM 952 C CA . HIS A 1 124 ? 8.530 19.911 9.282 1.00 83.88 124 HIS A CA 1
ATOM 953 C C . HIS A 1 124 ? 8.988 18.478 9.004 1.00 83.88 124 HIS A C 1
ATOM 955 O O . HIS A 1 124 ? 8.249 17.690 8.429 1.00 83.88 124 HIS A O 1
ATOM 961 N N . VAL A 1 125 ? 10.205 18.129 9.427 1.00 77.00 125 VAL A N 1
ATOM 962 C CA . VAL A 1 125 ? 10.860 16.863 9.043 1.00 77.00 125 VAL A CA 1
ATOM 963 C C . VAL A 1 125 ? 10.180 15.606 9.603 1.00 77.00 125 VAL A C 1
ATOM 965 O O . VAL A 1 125 ? 10.285 14.539 9.011 1.00 77.00 125 VAL A O 1
ATOM 968 N N . THR A 1 126 ? 9.496 15.715 10.743 1.00 83.50 126 THR A N 1
ATOM 969 C CA . THR A 1 126 ? 8.879 14.565 11.436 1.00 83.50 126 THR A CA 1
ATOM 970 C C . THR A 1 126 ? 7.446 14.795 11.901 1.00 83.50 126 THR A C 1
ATOM 972 O O . THR A 1 126 ? 6.853 13.881 12.467 1.00 83.50 126 THR A O 1
ATOM 975 N N . ALA A 1 127 ? 6.896 16.004 11.738 1.00 87.44 127 ALA A N 1
ATOM 976 C CA . ALA A 1 127 ? 5.541 16.259 12.220 1.00 87.44 127 ALA A CA 1
ATOM 977 C C . ALA A 1 127 ? 4.558 15.832 11.124 1.00 87.44 127 ALA A C 1
ATOM 979 O O . ALA A 1 127 ? 4.741 16.272 9.989 1.00 87.44 127 ALA A O 1
ATOM 980 N N . PRO A 1 128 ? 3.551 15.002 11.439 1.00 89.50 128 PRO A N 1
ATOM 981 C CA . PRO A 1 128 ? 2.565 14.586 10.453 1.00 89.50 128 PRO A CA 1
ATOM 982 C C . PRO A 1 128 ? 1.715 15.780 10.004 1.00 89.50 128 PRO A C 1
ATOM 984 O O . PRO A 1 128 ? 1.372 16.646 10.813 1.00 89.50 128 PRO A O 1
ATOM 987 N N . SER A 1 129 ? 1.344 15.809 8.724 1.00 94.19 129 SER A N 1
ATOM 988 C CA . SER A 1 129 ? 0.438 16.809 8.158 1.00 94.19 129 SER A CA 1
ATOM 989 C C . SER A 1 129 ? -0.891 16.177 7.762 1.00 94.19 129 SER A C 1
ATOM 991 O O . SER A 1 129 ? -0.974 15.449 6.775 1.00 94.19 129 SER A O 1
ATOM 993 N N . GLU A 1 130 ? -1.963 16.509 8.482 1.00 95.62 130 GLU A N 1
ATOM 994 C CA . GLU A 1 130 ? -3.315 16.100 8.088 1.00 95.62 130 GLU A CA 1
ATOM 995 C C . GLU A 1 130 ? -3.664 16.578 6.657 1.00 95.62 130 GLU A C 1
ATOM 997 O O . GLU A 1 130 ? -4.064 15.738 5.849 1.00 95.62 130 GLU A O 1
ATOM 1002 N N . PRO A 1 131 ? -3.462 17.855 6.255 1.00 96.06 131 PRO A N 1
ATOM 1003 C CA . PRO A 1 131 ? -3.734 18.280 4.877 1.00 96.06 131 PRO A CA 1
ATOM 1004 C C . PRO A 1 131 ? -2.879 17.555 3.833 1.00 96.06 131 PRO A C 1
ATOM 1006 O O . PRO A 1 131 ? -3.360 17.288 2.732 1.00 96.06 131 PRO A O 1
ATOM 1009 N N . GLY A 1 132 ? -1.630 17.221 4.179 1.00 96.31 132 GLY A N 1
ATOM 1010 C CA . GLY A 1 132 ? -0.742 16.434 3.324 1.00 96.31 132 GLY A CA 1
ATOM 1011 C C . GLY A 1 132 ? -1.295 15.032 3.087 1.00 96.31 132 GLY A C 1
ATOM 1012 O O . GLY A 1 132 ? -1.459 14.619 1.941 1.00 96.31 132 GLY A O 1
ATOM 1013 N N . MET A 1 133 ? -1.702 14.338 4.150 1.00 97.12 133 MET A N 1
ATOM 1014 C CA . MET A 1 133 ? -2.349 13.026 4.047 1.00 97.12 133 MET A CA 1
ATOM 1015 C C . MET A 1 133 ? -3.649 13.088 3.239 1.00 97.12 133 MET A C 1
ATOM 1017 O O . MET A 1 133 ? -3.870 12.243 2.373 1.00 97.12 133 MET A O 1
ATOM 1021 N N . GLN A 1 134 ? -4.490 14.106 3.461 1.00 97.69 134 GLN A N 1
ATOM 1022 C CA . GLN A 1 134 ? -5.717 14.277 2.678 1.00 97.69 134 GLN A CA 1
ATOM 1023 C C . GLN A 1 134 ? -5.417 14.392 1.180 1.00 97.69 134 GLN A C 1
ATOM 1025 O O . GLN A 1 134 ? -6.108 13.786 0.365 1.00 97.69 134 GLN A O 1
ATOM 1030 N N . GLU A 1 135 ? -4.398 15.168 0.815 1.00 97.69 135 GLU A N 1
ATOM 1031 C CA . GLU A 1 135 ? -4.021 15.345 -0.582 1.00 97.69 135 GLU A CA 1
ATOM 1032 C C . GLU A 1 135 ? -3.462 14.059 -1.194 1.00 97.69 135 GLU A C 1
ATOM 1034 O O . GLU A 1 135 ? -3.854 13.702 -2.299 1.00 97.69 135 GLU A O 1
ATOM 1039 N N . ALA A 1 136 ? -2.633 13.306 -0.467 1.00 98.00 136 ALA A N 1
ATOM 1040 C CA . ALA A 1 136 ? -2.135 12.017 -0.943 1.00 98.00 136 ALA A CA 1
ATOM 1041 C C . ALA A 1 136 ? -3.281 11.028 -1.241 1.00 98.00 136 ALA A C 1
ATOM 1043 O O . ALA A 1 136 ? -3.265 10.367 -2.280 1.00 98.00 136 ALA A O 1
ATOM 1044 N N . ILE A 1 137 ? -4.309 10.980 -0.382 1.00 97.94 137 ILE A N 1
ATOM 1045 C CA . ILE A 1 137 ? -5.508 10.151 -0.602 1.00 97.94 137 ILE A CA 1
ATOM 1046 C C . ILE A 1 137 ? -6.323 10.671 -1.799 1.00 97.94 137 ILE A C 1
ATOM 1048 O O . ILE A 1 137 ? -6.818 9.885 -2.602 1.00 97.94 137 ILE A O 1
ATOM 1052 N N . ARG A 1 138 ? -6.476 11.992 -1.966 1.00 98.31 138 ARG A N 1
ATOM 1053 C CA . ARG A 1 138 ? -7.188 12.554 -3.131 1.00 98.31 138 ARG A CA 1
ATOM 1054 C C . ARG A 1 138 ? -6.472 12.247 -4.442 1.00 98.31 138 ARG A C 1
ATOM 1056 O O . ARG A 1 138 ? -7.143 11.914 -5.414 1.00 98.31 138 ARG A O 1
ATOM 1063 N N . LEU A 1 139 ? -5.142 12.333 -4.458 1.00 98.19 139 LEU A N 1
ATOM 1064 C CA . LEU A 1 139 ? -4.326 11.987 -5.619 1.00 98.19 139 LEU A CA 1
ATOM 1065 C C . LEU A 1 139 ? -4.510 10.516 -6.003 1.00 98.19 139 LEU A C 1
ATOM 1067 O O . LEU A 1 139 ? -4.732 10.241 -7.177 1.00 98.19 139 LEU A O 1
ATOM 1071 N N . SER A 1 140 ? -4.502 9.590 -5.037 1.00 97.81 140 SER A N 1
ATOM 1072 C CA . SER A 1 140 ? -4.694 8.165 -5.337 1.00 97.81 140 SER A CA 1
ATOM 1073 C C . SER A 1 140 ? -6.102 7.845 -5.845 1.00 97.81 140 SER A C 1
ATOM 1075 O O . SER A 1 140 ? -6.244 7.068 -6.785 1.00 97.81 140 SER A O 1
ATOM 1077 N N . LEU A 1 141 ? -7.144 8.470 -5.284 1.00 98.12 141 LEU A N 1
ATOM 1078 C CA . LEU A 1 141 ? -8.522 8.330 -5.775 1.00 98.12 141 LEU A CA 1
ATOM 1079 C C . LEU A 1 141 ? -8.693 8.909 -7.187 1.00 98.12 141 LEU A C 1
ATOM 1081 O O . LEU A 1 141 ? -9.391 8.321 -8.013 1.00 98.12 141 LEU A O 1
ATOM 1085 N N . ALA A 1 142 ? -8.058 10.052 -7.462 1.00 97.69 142 ALA A N 1
ATOM 1086 C CA . ALA A 1 142 ? -8.091 10.692 -8.772 1.00 97.69 142 ALA A CA 1
ATOM 1087 C C . ALA A 1 142 ? -7.373 9.853 -9.838 1.00 97.69 142 ALA A C 1
ATOM 1089 O O . ALA A 1 142 ? -7.923 9.681 -10.923 1.00 97.69 142 ALA A O 1
ATOM 1090 N N . ASP A 1 143 ? -6.196 9.308 -9.514 1.00 96.81 143 ASP A N 1
ATOM 1091 C CA . ASP A 1 143 ? -5.441 8.394 -10.380 1.00 96.81 143 ASP A CA 1
ATOM 1092 C C . ASP A 1 143 ? -6.238 7.112 -10.666 1.00 96.81 143 ASP A C 1
ATOM 1094 O O . ASP A 1 143 ? -6.373 6.702 -11.815 1.00 96.81 143 ASP A O 1
ATOM 1098 N N . ALA A 1 144 ? -6.895 6.561 -9.638 1.00 94.69 144 ALA A N 1
ATOM 1099 C CA . ALA A 1 144 ? -7.770 5.397 -9.768 1.00 94.69 144 ALA A CA 1
ATOM 1100 C C . ALA A 1 144 ? -9.088 5.663 -10.514 1.00 94.69 144 ALA A C 1
ATOM 1102 O O . ALA A 1 144 ? -9.790 4.719 -10.876 1.00 94.69 144 ALA A O 1
ATOM 1103 N N . GLY A 1 145 ? -9.477 6.926 -10.712 1.00 96.69 145 GLY A N 1
ATOM 1104 C CA . GLY A 1 145 ? -10.752 7.282 -11.334 1.00 96.69 145 GLY A CA 1
ATOM 1105 C C . GLY A 1 145 ? -11.989 6.842 -10.535 1.00 96.69 145 GLY A C 1
ATOM 1106 O O . GLY A 1 145 ? -13.066 6.691 -11.116 1.00 96.69 145 GLY A O 1
ATOM 1107 N N . VAL A 1 146 ? -11.863 6.641 -9.217 1.00 96.38 146 VAL A N 1
ATOM 1108 C CA . VAL A 1 146 ? -12.958 6.198 -8.334 1.00 96.38 146 VAL A CA 1
ATOM 1109 C C . VAL A 1 146 ? -13.312 7.258 -7.292 1.00 96.38 146 VAL A C 1
ATOM 1111 O O . VAL A 1 146 ? -12.486 8.072 -6.883 1.00 96.38 146 VAL A O 1
ATOM 1114 N N . SER A 1 147 ? -14.564 7.258 -6.831 1.00 95.94 147 SER A N 1
ATOM 1115 C CA . SER A 1 147 ? -14.971 8.086 -5.693 1.00 95.94 147 SER A CA 1
ATOM 1116 C C . SER A 1 147 ? -14.626 7.404 -4.366 1.00 95.94 147 SER A C 1
ATOM 1118 O O . SER A 1 147 ? -14.541 6.180 -4.281 1.00 95.94 147 SER A O 1
ATOM 1120 N N . GLY A 1 148 ? -14.504 8.187 -3.290 1.00 94.44 148 GLY A N 1
ATOM 1121 C CA . GLY A 1 148 ? -14.285 7.641 -1.944 1.00 94.44 148 GLY A CA 1
ATOM 1122 C C . GLY A 1 148 ? -15.404 6.703 -1.455 1.00 94.44 148 GLY A C 1
ATOM 1123 O O . GLY A 1 148 ? -15.179 5.851 -0.594 1.00 94.44 148 GLY A O 1
ATOM 1124 N N . ASP A 1 149 ? -16.608 6.798 -2.022 1.00 94.94 149 ASP A N 1
ATOM 1125 C CA . ASP A 1 149 ? -17.718 5.890 -1.711 1.00 94.94 149 ASP A CA 1
ATOM 1126 C C . ASP A 1 149 ? -17.494 4.463 -2.219 1.00 94.94 149 ASP A C 1
ATOM 1128 O O . ASP A 1 149 ? -18.084 3.539 -1.669 1.00 94.94 149 ASP A O 1
ATOM 1132 N N . ALA A 1 150 ? -16.616 4.276 -3.207 1.00 94.69 150 ALA A N 1
ATOM 1133 C CA . ALA A 1 150 ? -16.255 2.963 -3.733 1.00 94.69 150 ALA A CA 1
ATOM 1134 C C . ALA A 1 150 ? -15.220 2.213 -2.869 1.00 94.69 150 ALA A C 1
ATOM 1136 O O . ALA A 1 150 ? -14.878 1.081 -3.188 1.00 94.69 150 ALA A O 1
ATOM 1137 N N . ILE A 1 151 ? -14.683 2.830 -1.807 1.00 96.44 151 ILE A N 1
ATOM 1138 C CA . ILE A 1 151 ? -13.636 2.220 -0.972 1.00 96.44 151 ILE A CA 1
ATOM 1139 C C . ILE A 1 151 ? -14.238 1.456 0.211 1.00 96.44 151 ILE A C 1
ATOM 1141 O O . ILE A 1 151 ? -14.692 2.052 1.187 1.00 96.44 151 ILE A O 1
ATOM 1145 N N . ASP A 1 152 ? -14.206 0.128 0.176 1.00 95.38 152 ASP A N 1
ATOM 1146 C CA . ASP A 1 152 ? -14.822 -0.696 1.227 1.00 95.38 152 ASP A CA 1
ATOM 1147 C C . ASP A 1 152 ? -13.994 -0.807 2.514 1.00 95.38 152 ASP A C 1
ATOM 1149 O O . ASP A 1 152 ? -14.550 -1.048 3.585 1.00 95.38 152 ASP A O 1
ATOM 1153 N N . TYR A 1 153 ? -12.676 -0.614 2.430 1.00 97.69 153 TYR A N 1
ATOM 1154 C CA . TYR A 1 153 ? -11.753 -0.786 3.550 1.00 97.69 153 TYR A CA 1
ATOM 1155 C C . TYR A 1 153 ? -10.499 0.080 3.393 1.00 97.69 153 TYR A C 1
ATOM 1157 O O . TYR A 1 153 ? -9.960 0.215 2.295 1.00 97.69 153 TYR A O 1
ATOM 1165 N N . VAL A 1 154 ? -10.006 0.621 4.509 1.00 98.00 154 VAL A N 1
ATOM 1166 C CA . VAL A 1 154 ? -8.728 1.335 4.604 1.00 98.00 154 VAL A CA 1
ATOM 1167 C C . VAL A 1 154 ? -7.795 0.588 5.553 1.00 98.00 154 VAL A C 1
ATOM 1169 O O . VAL A 1 154 ? -8.112 0.375 6.724 1.00 98.00 154 VAL A O 1
ATOM 1172 N N . ASN A 1 155 ? -6.602 0.241 5.070 1.00 97.88 155 ASN A N 1
ATOM 1173 C CA . ASN A 1 155 ? -5.507 -0.169 5.941 1.00 97.88 155 ASN A CA 1
ATOM 1174 C C . ASN A 1 155 ? -4.684 1.057 6.329 1.00 97.88 155 ASN A C 1
ATOM 1176 O O . ASN A 1 155 ? -3.930 1.583 5.514 1.00 97.88 155 ASN A O 1
ATOM 1180 N N . ALA A 1 156 ? -4.864 1.513 7.561 1.00 97.62 156 ALA A N 1
ATOM 1181 C CA . ALA A 1 156 ? -4.197 2.686 8.097 1.00 97.62 156 ALA A CA 1
ATOM 1182 C C . ALA A 1 156 ? -2.684 2.474 8.223 1.00 97.62 156 ALA A C 1
ATOM 1184 O O . ALA A 1 156 ? -2.210 1.367 8.506 1.00 97.62 156 ALA A O 1
ATOM 1185 N N . HIS A 1 157 ? -1.928 3.565 8.129 1.00 96.31 157 HIS A N 1
ATOM 1186 C CA . HIS A 1 157 ? -0.555 3.611 8.587 1.00 96.31 157 HIS A CA 1
ATOM 1187 C C . HIS A 1 157 ? -0.493 3.290 10.086 1.00 96.31 157 HIS A C 1
ATOM 1189 O O . HIS A 1 157 ? 0.279 2.414 10.457 1.00 96.31 157 HIS A O 1
ATOM 1195 N N . GLY A 1 158 ? -1.312 3.916 10.936 1.00 94.50 158 GLY A N 1
ATOM 1196 C CA . GLY A 1 158 ? -1.557 3.538 12.334 1.00 94.50 158 GLY A CA 1
ATOM 1197 C C . GLY A 1 158 ? -0.308 3.077 13.085 1.00 94.50 158 GLY A C 1
ATOM 1198 O O . GLY A 1 158 ? -0.155 1.882 13.365 1.00 94.50 158 GLY A O 1
ATOM 1199 N N . THR A 1 159 ? 0.611 4.010 13.349 1.00 92.00 159 THR A N 1
ATOM 1200 C CA . THR A 1 159 ? 1.893 3.731 14.026 1.00 92.00 159 THR A CA 1
ATOM 1201 C C . THR A 1 159 ? 1.792 3.781 15.545 1.00 92.00 159 THR A C 1
ATOM 1203 O O . THR A 1 159 ? 2.809 3.587 16.212 1.00 92.00 159 THR A O 1
ATOM 1206 N N . ALA A 1 160 ? 0.587 3.995 16.088 1.00 92.19 160 ALA A N 1
ATOM 1207 C CA . ALA A 1 160 ? 0.352 4.210 17.512 1.00 92.19 160 ALA A CA 1
ATOM 1208 C C . ALA A 1 160 ? 1.083 5.459 18.028 1.00 92.19 160 ALA A C 1
ATOM 1210 O O . ALA A 1 160 ? 1.612 5.477 19.141 1.00 92.19 160 ALA A O 1
ATOM 1211 N N . THR A 1 161 ? 1.142 6.505 17.197 1.00 93.12 161 THR A N 1
ATOM 1212 C CA . THR A 1 161 ? 1.663 7.815 17.598 1.00 93.12 161 THR A CA 1
ATOM 1213 C C . THR A 1 161 ? 0.502 8.784 17.745 1.00 93.12 161 THR A C 1
ATOM 1215 O O . THR A 1 161 ? -0.328 8.881 16.851 1.00 93.12 161 THR A O 1
ATOM 1218 N N . GLU A 1 162 ? 0.454 9.516 18.858 1.00 93.12 162 GLU A N 1
ATOM 1219 C CA . GLU A 1 162 ? -0.670 10.405 19.192 1.00 93.12 162 GLU A CA 1
ATOM 1220 C C . GLU A 1 162 ? -0.990 11.377 18.045 1.00 93.12 162 GLU A C 1
ATOM 1222 O O . GLU A 1 162 ? -2.077 11.350 17.478 1.00 93.12 162 GLU A O 1
ATOM 1227 N N . LEU A 1 163 ? -0.008 12.177 17.620 1.00 93.88 163 LEU A N 1
ATOM 1228 C CA . LEU A 1 163 ? -0.209 13.150 16.542 1.00 93.88 163 LEU A CA 1
ATOM 1229 C C . LEU A 1 163 ? -0.456 12.494 15.176 1.00 93.88 163 LEU A C 1
ATOM 1231 O O . LEU A 1 163 ? -1.181 13.057 14.359 1.00 93.88 163 LEU A O 1
ATOM 1235 N N . GLY A 1 164 ? 0.167 11.343 14.912 1.00 94.94 164 GLY A N 1
ATOM 1236 C CA . GLY A 1 164 ? 0.066 10.658 13.624 1.00 94.94 164 GLY A CA 1
ATOM 1237 C C . GLY A 1 164 ? -1.301 10.024 13.419 1.00 94.94 164 GLY A C 1
ATOM 1238 O O . GLY A 1 164 ? -1.934 10.270 12.398 1.00 94.94 164 GLY A O 1
ATOM 1239 N N . ASP A 1 165 ? -1.779 9.268 14.405 1.00 97.12 165 ASP A N 1
ATOM 1240 C CA . ASP A 1 165 ? -3.053 8.555 14.325 1.00 97.12 165 ASP A CA 1
ATOM 1241 C C . ASP A 1 165 ? -4.242 9.542 14.354 1.00 97.12 165 ASP A C 1
ATOM 1243 O O . ASP A 1 165 ? -5.219 9.365 13.618 1.00 97.12 165 ASP A O 1
ATOM 1247 N N . ILE A 1 166 ? -4.144 10.638 15.123 1.00 98.06 166 ILE A N 1
ATOM 1248 C CA . ILE A 1 166 ? -5.136 11.725 15.083 1.00 98.06 166 ILE A CA 1
ATOM 1249 C C . ILE A 1 166 ? -5.181 12.339 13.678 1.00 98.06 166 ILE A C 1
ATOM 1251 O O . ILE A 1 166 ? -6.246 12.369 13.063 1.00 98.06 166 ILE A O 1
ATOM 1255 N N . ALA A 1 167 ? -4.041 12.779 13.135 1.00 97.31 167 ALA A N 1
ATOM 1256 C CA . ALA A 1 167 ? -3.988 13.389 11.804 1.00 97.31 167 ALA A CA 1
ATOM 1257 C C . ALA A 1 167 ? -4.483 12.436 10.702 1.00 97.31 167 ALA A C 1
ATOM 1259 O O . ALA A 1 167 ? -5.257 12.839 9.836 1.00 97.31 167 ALA A O 1
ATOM 1260 N N . GLU A 1 168 ? -4.090 11.163 10.746 1.00 98.38 168 GLU A N 1
ATOM 1261 C CA . GLU A 1 168 ? -4.483 10.166 9.750 1.00 98.38 168 GLU A CA 1
ATOM 1262 C C . GLU A 1 168 ? -5.994 9.910 9.752 1.00 98.38 168 GLU A C 1
ATOM 1264 O O . GLU A 1 168 ? -6.628 9.870 8.692 1.00 98.38 168 GLU A O 1
ATOM 1269 N N . THR A 1 169 ? -6.598 9.763 10.933 1.00 98.56 169 THR A N 1
ATOM 1270 C CA . THR A 1 169 ? -8.039 9.497 11.036 1.00 98.56 169 THR A CA 1
ATOM 1271 C C . THR A 1 169 ? -8.865 10.711 10.609 1.00 98.56 169 THR A C 1
ATOM 1273 O O . THR A 1 169 ? -9.847 10.548 9.879 1.00 98.56 169 THR A O 1
ATOM 1276 N N . GLN A 1 170 ? -8.444 11.927 10.975 1.00 98.44 170 GLN A N 1
ATOM 1277 C CA . GLN A 1 170 ? -9.076 13.175 10.529 1.00 98.44 170 GLN A CA 1
ATOM 1278 C C . GLN A 1 170 ? -8.971 13.346 9.012 1.00 98.44 170 GLN A C 1
ATOM 1280 O O . GLN A 1 170 ? -9.982 13.592 8.350 1.00 98.44 170 GLN A O 1
ATOM 1285 N N . ALA A 1 171 ? -7.787 13.112 8.438 1.00 98.31 171 ALA A N 1
ATOM 1286 C CA . ALA A 1 171 ? -7.583 13.166 6.995 1.00 98.31 171 ALA A CA 1
ATOM 1287 C C . ALA A 1 171 ? -8.473 12.159 6.252 1.00 98.31 171 ALA A C 1
ATOM 1289 O O . ALA A 1 171 ? -9.161 12.514 5.293 1.00 98.31 171 ALA A O 1
ATOM 1290 N N . THR A 1 172 ? -8.518 10.921 6.744 1.00 98.50 172 THR A N 1
ATOM 1291 C CA . THR A 1 172 ? -9.366 9.849 6.212 1.00 98.50 172 THR A CA 1
ATOM 1292 C C . THR A 1 172 ? -10.840 10.263 6.229 1.00 98.50 172 THR A C 1
ATOM 1294 O O . THR A 1 172 ? -11.499 10.261 5.187 1.00 98.50 172 THR A O 1
ATOM 1297 N N . ARG A 1 173 ? -11.373 10.694 7.383 1.00 98.31 173 ARG A N 1
ATOM 1298 C CA . ARG A 1 173 ? -12.779 11.118 7.500 1.00 98.31 173 ARG A CA 1
ATOM 1299 C C . ARG A 1 173 ? -13.098 12.307 6.591 1.00 98.31 173 ARG A C 1
ATOM 1301 O O . ARG A 1 173 ? -14.183 12.337 6.010 1.00 98.31 173 ARG A O 1
ATOM 1308 N N . ALA A 1 174 ? -12.174 13.257 6.449 1.00 98.00 174 ALA A N 1
ATOM 1309 C CA . ALA A 1 174 ? -12.345 14.433 5.602 1.00 98.00 174 ALA A CA 1
ATOM 1310 C C . ALA A 1 174 ? -12.412 14.091 4.104 1.00 98.00 174 ALA A C 1
ATOM 1312 O O . ALA A 1 174 ? -13.182 14.717 3.377 1.00 98.00 174 ALA A O 1
ATOM 1313 N N . VAL A 1 175 ? -11.632 13.110 3.633 1.00 98.12 175 VAL A N 1
ATOM 1314 C CA . VAL A 1 17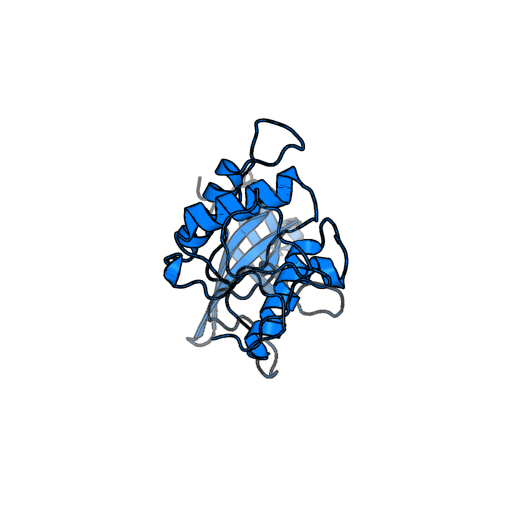5 ? -11.624 12.713 2.214 1.00 98.12 175 VAL A CA 1
ATOM 1315 C C . VAL A 1 175 ? -12.797 11.798 1.872 1.00 98.12 175 VAL A C 1
ATOM 1317 O O . VAL A 1 175 ? -13.466 12.022 0.865 1.00 98.12 175 VAL A O 1
ATOM 1320 N N . PHE A 1 176 ? -13.084 10.796 2.708 1.00 97.94 176 PHE A N 1
ATOM 1321 C CA . PHE A 1 176 ? -14.159 9.838 2.434 1.00 97.94 176 PHE A CA 1
ATOM 1322 C C . PHE A 1 176 ? -15.554 10.372 2.778 1.00 97.94 176 PHE A C 1
ATOM 1324 O O . PHE A 1 176 ? -16.543 9.850 2.275 1.00 97.94 176 PHE A O 1
ATOM 1331 N N . GLY A 1 177 ? -15.670 11.371 3.660 1.00 97.12 177 GLY A N 1
ATOM 1332 C CA . GLY A 1 177 ? -16.956 11.959 4.057 1.00 97.12 177 GLY A CA 1
ATOM 1333 C C . GLY A 1 177 ? -17.862 11.038 4.888 1.00 97.12 177 GLY A C 1
ATOM 1334 O O . GLY A 1 177 ? -18.959 11.441 5.276 1.00 97.12 177 GLY A O 1
ATOM 1335 N N . ARG A 1 178 ? -17.409 9.821 5.209 1.00 97.06 178 ARG A N 1
ATOM 1336 C CA . ARG A 1 178 ? -18.141 8.800 5.971 1.00 97.06 178 ARG A CA 1
ATOM 1337 C C . ARG A 1 178 ? -17.212 8.007 6.886 1.00 97.06 178 ARG A C 1
ATOM 1339 O O . ARG A 1 178 ? -15.993 8.049 6.740 1.00 97.06 178 ARG A O 1
ATOM 1346 N N . ALA A 1 179 ? -17.803 7.244 7.800 1.00 97.50 179 ALA A N 1
ATOM 1347 C CA . ALA A 1 179 ? -17.090 6.283 8.633 1.00 97.50 179 ALA A CA 1
ATOM 1348 C C . ALA A 1 179 ? -16.712 5.034 7.811 1.00 97.50 179 ALA A C 1
ATOM 1350 O O . ALA A 1 179 ? -17.410 4.024 7.842 1.00 97.50 179 ALA A O 1
ATOM 1351 N N . VAL A 1 180 ? -15.646 5.130 7.011 1.00 97.75 180 VAL A N 1
ATOM 1352 C CA . VAL A 1 180 ? -15.106 3.990 6.252 1.00 97.75 180 VAL A CA 1
ATOM 1353 C C . VAL A 1 180 ? -14.523 2.936 7.211 1.00 97.75 180 VAL A C 1
ATOM 1355 O O . VAL A 1 180 ? -13.927 3.323 8.224 1.00 97.75 180 VAL A O 1
ATOM 1358 N N . PRO A 1 181 ? -14.698 1.625 6.941 1.00 98.00 181 PRO A N 1
ATOM 1359 C CA . PRO A 1 181 ? -14.028 0.571 7.694 1.00 98.00 181 PRO A CA 1
ATOM 1360 C C . PRO A 1 181 ? -12.510 0.741 7.689 1.00 98.00 181 PRO A C 1
ATOM 1362 O O . PRO A 1 181 ? -11.911 0.903 6.626 1.00 98.00 181 PRO A O 1
ATOM 1365 N N . ILE A 1 182 ? -11.890 0.704 8.869 1.00 98.31 182 ILE A N 1
ATOM 1366 C CA . ILE A 1 182 ? -10.454 0.965 9.016 1.00 98.31 182 ILE A CA 1
ATOM 1367 C C . ILE A 1 182 ? -9.795 0.103 10.097 1.00 98.31 182 ILE A C 1
ATOM 1369 O O . ILE A 1 182 ? -10.346 -0.086 11.185 1.00 98.31 182 ILE A O 1
ATOM 1373 N N . SER A 1 183 ? -8.585 -0.385 9.821 1.00 98.00 183 SER A N 1
ATOM 1374 C CA . SER A 1 183 ? -7.685 -0.986 10.818 1.00 98.00 183 SER A CA 1
ATOM 1375 C C . SER A 1 183 ? -6.215 -0.842 10.427 1.00 98.00 183 SER A C 1
ATOM 1377 O O . SER A 1 183 ? -5.908 -0.414 9.321 1.00 98.00 183 SER A O 1
ATOM 1379 N N . SER A 1 184 ? -5.302 -1.202 11.334 1.00 97.38 184 SER A N 1
ATOM 1380 C CA . SER A 1 184 ? -3.856 -1.239 11.091 1.00 97.38 184 SER A CA 1
ATOM 1381 C C . SER A 1 184 ? -3.300 -2.643 11.317 1.00 97.38 184 SER A C 1
ATOM 1383 O O . SER A 1 184 ? -3.317 -3.184 12.432 1.00 97.38 184 SER A O 1
ATOM 1385 N N . THR A 1 185 ? -2.732 -3.224 10.262 1.00 94.25 185 THR A N 1
ATOM 1386 C CA . THR A 1 185 ? -2.024 -4.512 10.314 1.00 94.25 185 THR A CA 1
ATOM 1387 C C . THR A 1 185 ? -0.665 -4.425 11.016 1.00 94.25 185 THR A C 1
ATOM 1389 O O . THR A 1 185 ? -0.124 -5.463 11.400 1.00 94.25 185 THR A O 1
ATOM 1392 N N . LYS A 1 186 ? -0.132 -3.220 11.295 1.00 93.06 186 LYS A N 1
ATOM 1393 C CA . LYS A 1 186 ? 1.089 -3.059 12.115 1.00 93.06 186 LYS A CA 1
ATOM 1394 C C . LYS A 1 186 ? 0.911 -3.624 13.523 1.00 93.06 186 LYS A C 1
ATOM 1396 O O . LYS A 1 186 ? 1.884 -4.042 14.142 1.00 93.06 186 LYS A O 1
ATOM 1401 N N . SER A 1 187 ? -0.327 -3.730 14.004 1.00 90.25 187 SER A N 1
ATOM 1402 C CA . SER A 1 187 ? -0.652 -4.395 15.272 1.00 90.25 187 SER A CA 1
ATOM 1403 C C . SER A 1 187 ? -0.285 -5.896 15.310 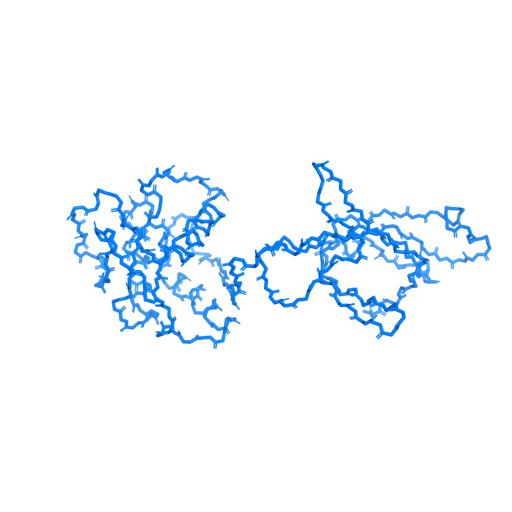1.00 90.25 187 SER A C 1
ATOM 1405 O O . SER A 1 187 ? -0.167 -6.466 16.394 1.00 90.25 187 SER A O 1
ATOM 1407 N N . TYR A 1 188 ? -0.061 -6.546 14.159 1.00 87.81 188 TYR A N 1
ATOM 1408 C CA . TYR A 1 188 ? 0.362 -7.952 14.062 1.00 87.81 188 TYR A CA 1
ATOM 1409 C C . TYR A 1 188 ? 1.879 -8.118 13.918 1.00 87.81 188 TYR A C 1
ATOM 1411 O O . TYR A 1 188 ? 2.437 -9.093 14.417 1.00 87.81 188 TYR A O 1
ATOM 1419 N N . THR A 1 189 ? 2.544 -7.193 13.226 1.00 86.19 189 THR A N 1
ATOM 1420 C CA . THR A 1 189 ? 3.949 -7.343 12.797 1.00 86.19 189 THR A CA 1
ATOM 1421 C C . THR A 1 189 ? 4.896 -6.288 13.356 1.00 86.19 189 THR A C 1
ATOM 1423 O O . THR A 1 189 ? 6.105 -6.381 13.154 1.00 86.19 189 THR A O 1
ATOM 1426 N N . GLY A 1 190 ? 4.366 -5.269 14.030 1.00 83.88 190 GLY A N 1
ATOM 1427 C CA . GLY A 1 190 ? 5.082 -4.036 14.333 1.00 83.88 190 GLY A CA 1
ATOM 1428 C C . GLY A 1 190 ? 5.317 -3.170 13.090 1.00 83.88 190 GLY A C 1
ATOM 1429 O O . GLY A 1 190 ? 4.868 -3.480 11.982 1.00 83.88 190 GLY A O 1
ATOM 1430 N N . HIS A 1 191 ? 6.042 -2.066 13.281 1.00 84.50 191 HIS A N 1
ATOM 1431 C CA . HIS A 1 191 ? 6.406 -1.158 12.199 1.00 84.50 191 HIS A CA 1
ATOM 1432 C C . HIS A 1 191 ? 7.686 -1.629 11.494 1.00 84.50 191 HIS A C 1
ATOM 1434 O O . HIS A 1 191 ? 8.799 -1.431 11.974 1.00 84.50 191 HIS A O 1
ATOM 1440 N N . THR A 1 192 ? 7.528 -2.217 10.311 1.00 75.69 192 THR A N 1
ATOM 1441 C CA . THR A 1 192 ? 8.619 -2.793 9.504 1.00 75.69 192 THR A CA 1
ATOM 1442 C C . THR A 1 192 ? 9.383 -1.766 8.655 1.00 75.69 192 THR A C 1
ATOM 1444 O O . THR A 1 192 ? 10.051 -2.125 7.684 1.00 75.69 192 THR A O 1
ATOM 1447 N N . LEU A 1 193 ? 9.310 -0.482 9.028 1.00 84.31 193 LEU A N 1
ATOM 1448 C CA . LEU A 1 193 ? 9.978 0.636 8.355 1.00 84.31 193 LEU A CA 1
ATOM 1449 C C . LEU A 1 193 ? 9.718 0.615 6.839 1.00 84.31 193 LEU A C 1
ATOM 1451 O O . LEU A 1 193 ? 8.563 0.560 6.432 1.00 84.31 193 LEU A O 1
ATOM 1455 N N . GLY A 1 194 ? 10.763 0.616 6.006 1.00 70.69 194 GLY A N 1
ATOM 1456 C CA . GLY A 1 194 ? 10.637 0.647 4.544 1.00 70.69 194 GLY A CA 1
ATOM 1457 C C . GLY A 1 194 ? 9.891 -0.542 3.926 1.00 70.69 194 GLY A C 1
ATOM 1458 O O . GLY A 1 194 ? 9.494 -0.460 2.770 1.00 70.69 194 GLY A O 1
ATOM 1459 N N . ALA A 1 195 ? 9.662 -1.629 4.672 1.00 71.31 195 ALA A N 1
ATOM 1460 C CA . ALA A 1 195 ? 8.893 -2.778 4.194 1.00 71.31 195 ALA A CA 1
ATOM 1461 C C . ALA A 1 195 ? 7.382 -2.680 4.481 1.00 71.31 195 ALA A C 1
ATOM 1463 O O . ALA A 1 195 ? 6.635 -3.568 4.064 1.00 71.31 195 ALA A O 1
ATOM 1464 N N . CYS A 1 196 ? 6.918 -1.644 5.193 1.00 81.94 196 CYS A N 1
ATOM 1465 C CA . CYS A 1 196 ? 5.533 -1.561 5.663 1.00 81.94 196 CYS A CA 1
ATOM 1466 C C . CYS A 1 196 ? 4.521 -1.606 4.513 1.00 81.94 196 CYS A C 1
ATOM 1468 O O . CYS A 1 196 ? 3.643 -2.461 4.533 1.00 81.94 196 CYS A O 1
ATOM 1470 N N . GLY A 1 197 ? 4.709 -0.798 3.464 1.00 81.12 197 GLY A N 1
ATOM 1471 C CA . GLY A 1 197 ? 3.776 -0.729 2.336 1.00 81.12 197 GLY A CA 1
ATOM 1472 C C . GLY A 1 197 ? 3.579 -2.073 1.629 1.00 81.12 197 GLY A C 1
ATOM 1473 O O . GLY A 1 197 ? 2.448 -2.468 1.362 1.00 81.12 197 GLY A O 1
ATOM 1474 N N . ALA A 1 198 ? 4.659 -2.824 1.393 1.00 80.56 198 ALA A N 1
ATOM 1475 C CA . ALA A 1 198 ? 4.582 -4.127 0.729 1.00 80.56 198 ALA A CA 1
ATOM 1476 C C . ALA A 1 198 ? 3.897 -5.195 1.600 1.00 80.56 198 ALA A C 1
ATOM 1478 O O . ALA A 1 198 ? 3.069 -5.963 1.111 1.00 80.56 198 ALA A O 1
ATOM 1479 N N . ILE A 1 199 ? 4.221 -5.240 2.897 1.00 79.62 199 ILE A N 1
ATOM 1480 C CA . ILE A 1 199 ? 3.623 -6.196 3.843 1.00 79.62 199 ILE A CA 1
ATOM 1481 C C . ILE A 1 199 ? 2.134 -5.890 4.050 1.00 79.62 199 ILE A C 1
ATOM 1483 O O . ILE A 1 199 ? 1.304 -6.796 4.078 1.00 79.62 199 ILE A O 1
ATOM 1487 N N . GLU A 1 200 ? 1.788 -4.612 4.160 1.00 91.88 200 GLU A N 1
ATOM 1488 C CA . GLU A 1 200 ? 0.418 -4.131 4.336 1.00 91.88 200 GLU A CA 1
ATOM 1489 C C . GLU A 1 200 ? -0.441 -4.402 3.105 1.00 91.88 200 GLU A C 1
ATOM 1491 O O . GLU A 1 200 ? -1.553 -4.914 3.244 1.00 91.88 200 GLU A O 1
ATOM 1496 N N . ALA A 1 201 ? 0.098 -4.172 1.904 1.00 91.12 201 ALA A N 1
ATOM 1497 C CA . ALA A 1 201 ? -0.552 -4.565 0.660 1.00 91.12 201 ALA A CA 1
ATOM 1498 C C . ALA A 1 201 ? -0.805 -6.080 0.624 1.00 91.12 201 ALA A C 1
ATOM 1500 O O . ALA A 1 201 ? -1.932 -6.501 0.378 1.00 91.12 201 ALA A O 1
ATOM 1501 N N . ALA A 1 202 ? 0.192 -6.909 0.958 1.00 87.19 202 ALA A N 1
ATOM 1502 C CA . ALA A 1 202 ? 0.026 -8.363 0.989 1.00 87.19 202 ALA A CA 1
ATOM 1503 C C . ALA A 1 202 ? -1.074 -8.817 1.969 1.00 87.19 202 ALA A C 1
ATOM 1505 O O . ALA A 1 202 ? -1.864 -9.701 1.633 1.00 87.19 202 ALA A O 1
ATOM 1506 N N . TYR A 1 203 ? -1.177 -8.194 3.150 1.00 91.44 203 TYR A N 1
ATOM 1507 C CA . TYR A 1 203 ? -2.283 -8.457 4.074 1.00 91.44 203 TYR A CA 1
ATOM 1508 C C . TYR A 1 203 ? -3.637 -8.064 3.490 1.00 91.44 203 TYR A C 1
ATOM 1510 O O . TYR A 1 203 ? -4.580 -8.846 3.590 1.00 91.44 203 TYR A O 1
ATOM 1518 N N . CYS A 1 204 ? -3.737 -6.887 2.869 1.00 95.06 204 CYS A N 1
ATOM 1519 C CA . CYS A 1 204 ? -4.977 -6.427 2.243 1.00 95.06 204 CYS A CA 1
ATOM 1520 C C . CYS A 1 204 ? -5.431 -7.370 1.129 1.00 95.06 204 CYS A C 1
ATOM 1522 O O . CYS A 1 204 ? -6.604 -7.724 1.077 1.00 95.06 204 CYS A O 1
ATOM 1524 N N . LEU A 1 205 ? -4.503 -7.839 0.295 1.00 92.75 205 LEU A N 1
ATOM 1525 C CA . LEU A 1 205 ? -4.792 -8.804 -0.764 1.00 92.75 205 LEU A CA 1
ATOM 1526 C C . LEU A 1 205 ? -5.252 -10.153 -0.207 1.00 92.75 205 LEU A C 1
ATOM 1528 O O . LEU A 1 205 ? -6.230 -10.716 -0.690 1.00 92.75 205 LEU A O 1
ATOM 1532 N N . ALA A 1 206 ? -4.597 -10.654 0.844 1.00 91.44 206 ALA A N 1
ATOM 1533 C CA . ALA A 1 206 ? -5.009 -11.893 1.499 1.00 91.44 206 ALA A CA 1
ATOM 1534 C C . ALA A 1 206 ? -6.410 -11.773 2.128 1.00 91.44 206 ALA A C 1
ATOM 1536 O O . ALA A 1 206 ? -7.222 -12.688 2.011 1.00 91.44 206 ALA A O 1
ATOM 1537 N N . MET A 1 207 ? -6.697 -10.635 2.764 1.00 95.31 207 MET A N 1
ATOM 1538 C CA . MET A 1 207 ? -8.002 -10.306 3.344 1.00 95.31 207 MET A CA 1
ATOM 1539 C C . MET A 1 207 ? -9.097 -10.196 2.279 1.00 95.31 207 MET A C 1
ATOM 1541 O O . MET A 1 207 ? -10.159 -10.798 2.429 1.00 95.31 207 MET A O 1
ATOM 1545 N N . MET A 1 208 ? -8.812 -9.497 1.179 1.00 93.00 208 MET A N 1
ATOM 1546 C CA . MET A 1 208 ? -9.707 -9.348 0.032 1.00 93.00 208 MET A CA 1
ATOM 1547 C C . MET A 1 208 ? -10.026 -10.706 -0.601 1.00 93.00 208 MET A C 1
ATOM 1549 O O . MET A 1 208 ? -11.194 -11.051 -0.754 1.00 93.00 208 MET A O 1
ATOM 1553 N N . HIS A 1 209 ? -9.003 -11.518 -0.884 1.00 90.56 209 HIS A N 1
ATOM 1554 C CA . HIS A 1 209 ? -9.176 -12.849 -1.469 1.00 90.56 209 HIS A CA 1
ATOM 1555 C C . HIS A 1 209 ? -9.983 -13.792 -0.561 1.00 90.56 209 HIS A C 1
ATOM 1557 O O . HIS A 1 209 ? -10.789 -14.587 -1.038 1.00 90.56 209 HIS A O 1
ATOM 1563 N N . ALA A 1 210 ? -9.792 -13.697 0.756 1.00 93.81 210 ALA A N 1
ATOM 1564 C CA . ALA A 1 210 ? -10.501 -14.518 1.733 1.00 93.81 210 ALA A CA 1
ATOM 1565 C C . ALA A 1 210 ? -11.848 -13.924 2.200 1.00 93.81 210 ALA A C 1
ATOM 1567 O O . ALA A 1 210 ? -12.543 -14.560 2.995 1.00 93.81 210 ALA A O 1
ATOM 1568 N N . GLY A 1 211 ? -12.225 -12.728 1.735 1.00 95.62 211 GLY A N 1
ATOM 1569 C CA . GLY A 1 211 ? -13.510 -12.093 2.034 1.00 95.62 211 GLY A CA 1
ATOM 1570 C C . GLY A 1 211 ? -13.690 -11.648 3.490 1.00 95.62 211 GLY A C 1
ATOM 1571 O O . GLY A 1 211 ? -14.801 -11.718 4.019 1.00 95.62 211 GLY A O 1
ATOM 1572 N N . PHE A 1 212 ? -12.632 -11.198 4.173 1.00 97.25 212 PHE A N 1
ATOM 1573 C CA . PHE A 1 212 ? -12.728 -10.710 5.556 1.00 97.25 212 PHE A CA 1
ATOM 1574 C C . PHE A 1 212 ? -11.848 -9.489 5.823 1.00 97.25 212 PHE A C 1
ATOM 1576 O O . PHE A 1 212 ? -10.839 -9.287 5.166 1.00 97.25 212 PHE A O 1
ATOM 1583 N N . MET A 1 213 ? -12.199 -8.710 6.845 1.00 97.75 213 MET A N 1
ATOM 1584 C CA . MET A 1 213 ? -11.365 -7.650 7.413 1.00 97.75 213 MET A CA 1
ATOM 1585 C C . MET A 1 213 ? -10.864 -8.089 8.788 1.00 97.75 213 MET A C 1
ATOM 1587 O O . MET A 1 213 ? -11.659 -8.482 9.648 1.00 97.75 213 MET A O 1
ATOM 1591 N N . ALA A 1 214 ? -9.550 -8.044 9.000 1.00 97.25 214 ALA A N 1
ATOM 1592 C CA . ALA A 1 214 ? -8.936 -8.272 10.303 1.00 97.25 214 ALA A CA 1
ATOM 1593 C C . ALA A 1 214 ? -9.018 -6.999 11.157 1.00 97.25 214 ALA A C 1
ATOM 1595 O O . ALA A 1 214 ? -8.916 -5.907 10.614 1.00 97.25 214 ALA A O 1
ATOM 1596 N N . PRO A 1 215 ? -9.151 -7.104 12.486 1.00 97.38 215 PRO A N 1
ATOM 1597 C CA . PRO A 1 215 ? -9.147 -5.930 13.342 1.00 97.38 215 PRO A CA 1
ATOM 1598 C C . PRO A 1 215 ? -7.737 -5.425 13.632 1.00 97.38 215 PRO A C 1
ATOM 1600 O O . PRO A 1 215 ? -6.774 -6.195 13.573 1.00 97.38 215 PRO A O 1
ATOM 1603 N N . THR A 1 216 ? -7.622 -4.1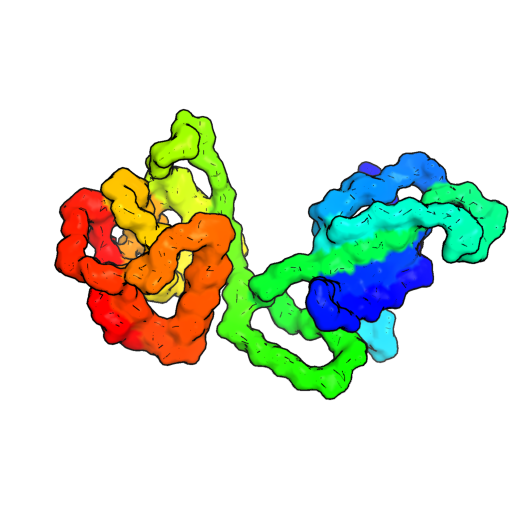72 14.077 1.00 96.81 216 THR A N 1
ATOM 1604 C CA . THR A 1 216 ? -6.419 -3.719 14.793 1.00 96.81 216 THR A CA 1
ATOM 1605 C C . THR A 1 216 ? -6.329 -4.495 16.110 1.00 96.81 216 THR A C 1
ATOM 1607 O O . THR A 1 216 ? -7.217 -4.378 16.958 1.00 96.81 216 THR A O 1
ATOM 1610 N N . ARG A 1 217 ? -5.286 -5.315 16.306 1.00 92.25 217 ARG A N 1
ATOM 1611 C CA . ARG A 1 217 ? -5.140 -6.093 17.548 1.00 92.25 217 ARG A CA 1
ATOM 1612 C C . ARG A 1 217 ? -5.000 -5.168 18.750 1.00 92.25 217 ARG A C 1
ATOM 1614 O O . ARG A 1 217 ? -4.248 -4.200 18.696 1.00 92.25 217 ARG A O 1
ATOM 1621 N N . THR A 1 218 ? -5.660 -5.539 19.847 1.00 89.44 218 THR A N 1
ATOM 1622 C CA . THR A 1 218 ? -5.552 -4.849 21.147 1.00 89.44 218 THR A CA 1
ATOM 1623 C C . THR A 1 218 ? -6.050 -3.394 21.110 1.00 89.44 218 THR A C 1
ATOM 1625 O O . THR A 1 218 ? -5.714 -2.600 21.980 1.00 89.44 218 THR A O 1
ATOM 1628 N N . LEU A 1 219 ? -6.870 -3.025 20.117 1.00 94.19 219 LEU A N 1
ATOM 1629 C CA . LEU A 1 219 ? -7.557 -1.735 20.103 1.00 94.19 219 LEU A CA 1
ATOM 1630 C C . LEU A 1 219 ? -8.770 -1.782 21.044 1.00 94.19 219 LEU A C 1
ATOM 1632 O O . LEU A 1 219 ? -9.860 -2.197 20.647 1.00 94.19 219 LEU A O 1
ATOM 1636 N N . GLU A 1 220 ? -8.566 -1.378 22.295 1.00 91.56 220 GLU A N 1
ATOM 1637 C CA . GLU A 1 220 ? -9.612 -1.360 23.329 1.00 91.56 220 GLU A CA 1
ATOM 1638 C C . GLU A 1 220 ? -10.351 -0.017 23.372 1.00 91.56 220 GLU A C 1
ATOM 1640 O O . GLU A 1 220 ? -11.585 0.025 23.385 1.00 91.56 220 GLU A O 1
ATOM 1645 N N . GLU A 1 221 ? -9.597 1.079 23.317 1.00 93.44 221 GLU A N 1
ATOM 1646 C CA . GLU A 1 221 ? -10.099 2.446 23.420 1.00 93.44 221 GLU A CA 1
ATOM 1647 C C . GLU A 1 221 ? -9.669 3.258 22.197 1.00 93.44 221 GLU A C 1
ATOM 1649 O O . GLU A 1 221 ? -8.536 3.157 21.728 1.00 93.44 221 GLU A O 1
ATOM 1654 N N . ILE A 1 222 ? -10.596 4.055 21.667 1.00 95.75 222 ILE A N 1
ATOM 1655 C CA . ILE A 1 222 ? -10.318 5.005 20.588 1.00 95.75 222 ILE A CA 1
ATOM 1656 C C . ILE A 1 222 ? -10.106 6.364 21.244 1.00 95.75 222 ILE A C 1
ATOM 1658 O O . ILE A 1 222 ? -10.953 6.801 22.027 1.00 95.75 222 ILE A O 1
ATOM 1662 N N . ASP A 1 223 ? -8.997 7.022 20.916 1.00 96.06 223 ASP A N 1
ATOM 1663 C CA . ASP A 1 223 ? -8.735 8.382 21.377 1.00 96.06 223 ASP A CA 1
ATOM 1664 C C . ASP A 1 223 ? -9.879 9.319 20.930 1.00 96.06 223 ASP A C 1
ATOM 1666 O O . ASP A 1 223 ? -10.190 9.360 19.736 1.00 96.06 223 ASP A O 1
ATOM 1670 N N . PRO A 1 224 ? -10.515 10.082 21.840 1.00 97.12 224 PRO A N 1
ATOM 1671 C CA . PRO A 1 224 ? -11.573 11.031 21.490 1.00 97.12 224 PRO A CA 1
ATOM 1672 C C . PRO A 1 224 ? -11.173 12.111 20.473 1.00 97.12 224 PRO A C 1
ATOM 1674 O O . PRO A 1 224 ? -12.055 12.747 19.897 1.00 97.12 224 PRO A O 1
ATOM 1677 N N . ALA A 1 225 ? -9.875 12.360 20.281 1.00 97.44 225 ALA A N 1
ATOM 1678 C CA . ALA A 1 225 ? -9.359 13.281 19.273 1.00 97.44 225 ALA A CA 1
ATOM 1679 C C . ALA A 1 225 ? -9.311 12.669 17.862 1.00 97.44 225 ALA A C 1
ATOM 1681 O O . ALA A 1 225 ? -9.267 13.410 16.873 1.00 97.44 225 ALA A O 1
ATOM 1682 N N . CYS A 1 226 ? -9.349 11.341 17.742 1.00 98.06 226 CYS A N 1
ATOM 1683 C CA . CYS A 1 226 ? -9.461 10.674 16.453 1.00 98.06 226 CYS A CA 1
ATOM 1684 C C . CYS A 1 226 ? -10.850 10.893 15.837 1.00 98.06 226 CYS A C 1
ATOM 1686 O O . CYS A 1 226 ? -11.856 11.068 16.528 1.00 98.06 226 CYS A O 1
ATOM 1688 N N . ALA A 1 227 ? -10.914 10.878 14.508 1.00 98.06 227 ALA A N 1
ATOM 1689 C CA . ALA A 1 227 ? -12.177 11.060 13.806 1.00 98.06 227 ALA A CA 1
ATOM 1690 C C . ALA A 1 227 ? -13.126 9.866 13.986 1.00 98.06 227 ALA A C 1
ATOM 1692 O O . ALA A 1 227 ? -12.711 8.727 14.175 1.00 98.06 227 ALA A O 1
ATOM 1693 N N . GLU A 1 228 ? -14.428 10.102 13.839 1.00 97.62 228 GLU A N 1
ATOM 1694 C CA . GLU A 1 228 ? -15.415 9.022 13.839 1.00 97.62 228 GLU A CA 1
ATOM 1695 C C . GLU A 1 228 ? -15.268 8.171 12.557 1.00 97.62 228 GLU A C 1
ATOM 1697 O O . GLU A 1 228 ? -15.694 8.567 11.471 1.00 97.62 228 GLU A O 1
ATOM 1702 N N . LEU A 1 229 ? -14.662 6.992 12.678 1.00 98.31 229 LEU A N 1
ATOM 1703 C CA . LEU A 1 229 ? -14.512 5.995 11.615 1.00 98.31 229 LEU A CA 1
ATOM 1704 C C . LEU A 1 229 ? -15.069 4.639 12.069 1.00 98.31 229 LEU A C 1
ATOM 1706 O O . LEU A 1 229 ? -15.321 4.419 13.255 1.00 98.31 229 LEU A O 1
ATOM 1710 N N . ASP A 1 230 ? -15.269 3.711 11.133 1.00 97.69 230 ASP A N 1
ATOM 1711 C CA . ASP A 1 230 ? -15.720 2.354 11.456 1.00 97.69 230 ASP A CA 1
ATOM 1712 C C . ASP A 1 230 ? -14.508 1.470 11.789 1.00 97.69 230 ASP A C 1
ATOM 1714 O O . ASP A 1 230 ? -14.065 0.632 11.002 1.00 97.69 230 ASP A O 1
ATOM 1718 N N . TYR A 1 231 ? -13.930 1.705 12.968 1.00 98.06 231 TYR A N 1
ATOM 1719 C CA . TYR A 1 231 ? -12.769 0.965 13.460 1.00 98.06 231 TYR A CA 1
ATOM 1720 C C . TYR A 1 231 ? -13.072 -0.534 13.577 1.00 98.06 231 TYR A C 1
ATOM 1722 O O . TYR A 1 231 ? -13.884 -0.966 14.405 1.00 98.06 231 TYR A O 1
ATOM 1730 N N . VAL A 1 232 ? -12.381 -1.347 12.776 1.00 97.25 232 VAL A N 1
ATOM 1731 C CA . VAL A 1 232 ? -12.511 -2.806 12.799 1.00 97.25 232 VAL A CA 1
ATOM 1732 C C . VAL A 1 232 ? -11.854 -3.326 14.082 1.00 97.25 232 VAL A C 1
ATOM 1734 O O . VAL A 1 232 ? -10.630 -3.355 14.209 1.00 97.25 232 VAL A O 1
ATOM 1737 N N . ARG A 1 233 ? -12.684 -3.710 15.060 1.00 95.31 233 ARG A N 1
ATOM 1738 C CA . ARG A 1 233 ? -12.258 -4.247 16.373 1.00 95.31 233 ARG A CA 1
ATOM 1739 C C . ARG A 1 233 ? -12.434 -5.757 16.510 1.00 95.31 233 ARG A C 1
ATOM 1741 O O . ARG A 1 233 ? -11.798 -6.379 17.352 1.00 95.31 233 ARG A O 1
ATOM 1748 N N . GLU A 1 234 ? -13.230 -6.354 15.631 1.00 95.31 234 GLU A N 1
ATOM 1749 C CA . GLU A 1 234 ? -13.397 -7.800 15.517 1.00 95.31 234 GLU A CA 1
ATOM 1750 C C . GLU A 1 234 ? -13.335 -8.208 14.047 1.00 95.31 234 GLU A C 1
ATOM 1752 O O . GLU A 1 234 ? -13.731 -7.439 13.166 1.00 95.31 234 GLU A O 1
ATOM 1757 N N . THR A 1 235 ? -12.846 -9.421 13.780 1.00 96.50 235 THR A N 1
ATOM 1758 C CA . THR A 1 235 ? -12.830 -9.969 12.423 1.00 96.50 235 THR A CA 1
ATOM 1759 C C . THR A 1 235 ? -14.254 -10.075 11.900 1.00 96.50 235 THR A C 1
ATOM 1761 O O . THR A 1 235 ? -15.100 -10.715 12.525 1.00 96.50 235 THR A O 1
ATOM 1764 N N . ARG A 1 236 ? -14.515 -9.489 10.732 1.00 95.69 236 ARG A N 1
ATOM 1765 C CA . ARG A 1 236 ? -15.840 -9.522 10.103 1.00 95.69 236 ARG A CA 1
ATOM 1766 C C . ARG A 1 236 ? -15.731 -9.643 8.580 1.00 95.69 236 ARG A C 1
ATOM 1768 O O . ARG A 1 236 ? -14.679 -9.311 8.037 1.00 95.69 236 ARG A O 1
ATOM 1775 N N . PRO A 1 237 ? -16.778 -10.126 7.888 1.00 95.75 237 PRO A N 1
ATOM 1776 C CA . PRO A 1 237 ? -16.759 -10.251 6.432 1.00 95.75 237 PRO A CA 1
ATOM 1777 C C . PRO A 1 237 ? -16.480 -8.913 5.734 1.00 95.75 237 PRO A C 1
ATOM 1779 O O . PRO A 1 237 ? -17.010 -7.880 6.152 1.00 95.75 237 PRO A O 1
ATOM 1782 N N . ALA A 1 238 ? -15.667 -8.951 4.678 1.00 88.38 238 ALA A N 1
ATOM 1783 C CA . ALA A 1 238 ? -15.578 -7.869 3.700 1.00 88.38 238 ALA A CA 1
ATOM 1784 C C . ALA A 1 238 ? -16.806 -7.928 2.773 1.00 88.38 238 ALA A C 1
ATOM 1786 O O . ALA A 1 238 ? -17.385 -9.003 2.587 1.00 88.38 238 ALA A O 1
ATOM 1787 N N . ARG A 1 239 ? -17.251 -6.766 2.286 1.00 73.75 239 ARG A N 1
ATOM 1788 C CA . ARG A 1 239 ? -18.372 -6.657 1.343 1.00 73.75 239 ARG A CA 1
ATOM 1789 C C . ARG A 1 239 ? -17.904 -6.800 -0.092 1.00 73.75 239 ARG A C 1
ATOM 1791 O O . ARG A 1 239 ? -16.725 -6.479 -0.337 1.00 73.75 239 ARG A O 1
#

Solvent-accessible surface area (backbone atoms only — not comparable to full-atom values): 14314 Å² total; per-residue (Å²): 132,90,79,74,68,46,77,77,47,79,45,81,45,81,49,93,97,50,77,56,33,33,43,33,34,37,38,28,74,51,69,81,65,68,68,67,78,50,55,71,35,80,45,77,46,78,47,76,58,96,92,44,77,46,70,43,65,23,28,26,73,41,67,43,81,43,57,51,78,81,71,74,44,82,96,66,76,46,42,34,32,40,34,34,31,28,55,55,83,74,70,47,56,78,98,63,91,78,76,90,82,61,103,63,82,81,76,80,82,82,66,69,57,65,52,66,47,79,82,77,72,88,77,56,97,82,63,73,46,35,71,46,51,31,48,23,54,50,40,17,32,58,58,39,72,49,60,56,84,75,52,76,67,43,79,46,79,52,80,84,38,74,69,48,40,28,29,51,35,40,19,50,33,67,67,45,73,46,55,48,36,33,28,21,69,36,60,80,73,49,87,57,64,97,49,36,68,63,55,51,49,52,51,51,47,54,26,60,74,68,41,32,42,71,32,23,59,90,63,83,76,79,65,86,80,35,45,80,52,37,67,33,65,57,73,42,76,49,133

Mean predicted aligned error: 13.99 Å

pLDDT: mean 81.63, std 16.44, range [35.5, 98.56]

Foldseek 3Di:
DPFDKDWLDWDWDDDPPDFTKIKTKIKGLPLPDDPCVQQQPWDWDWDDDPRDTDIAIWGFPDKAWDDCVVSVNPPGRTTMIITITGRDPDPPADDGDPDPDDPDDDDDNLDHQLFFFADDPPPDDPQDDLVRLLRRVVRRCVSSVHALVPDQEDAFPPLVDPRRQLSRQSSNCVRSVDQHEYAHPCLPVPCPDPCRVVVSVVVVSVCVSVFKDAANPPCPDDDPSGDRHNHCPHIDGGD

Secondary structure (DSSP, 8-state):
-----EEEEEEEEEETTEEEEEEEEEEES-TT--GGGGTT-EEEEEEEETTEEEEEEEEEEEEEEE-TTTTT-TT---EEEEEEEEEP-----SS-----S--PPPPP--------------S-SSS--HHHHHHHHHHHHHHHT--GGG---EE----S-HHHHHHHHHHHHHHHSS--EEE-THHHH---GGGHHHHHHHHHHHHHHHTEEPPPTT-----TTS---EE--S-EE--

Nearest PDB structures (foldseek):
  4ewg-assembly1_B  TM=8.570E-01  e=7.183E-11  Paraburkholderia phymatum STM815
  2rjt-assembly2_C  TM=8.341E-01  e=5.447E-08  Streptococcus pneumoniae
  1ox0-assembly1_A  TM=8.418E-01  e=7.771E-08  Streptococcus pneumoniae
  2alm-assembly1_A-2  TM=8.217E-01  e=1.324E-07  Streptococcus pneumoniae
  2wgg-assembly1_A  TM=7.917E-01  e=6.548E-07  Mycobacterium tuberculosis